Protein AF-A0A4Q4X3W5-F1 (afdb_monomer_lite)

Structure (mmCIF, N/CA/C/O backbone):
data_AF-A0A4Q4X3W5-F1
#
_entry.id   AF-A0A4Q4X3W5-F1
#
loop_
_atom_site.group_PDB
_atom_site.id
_atom_site.type_symbol
_atom_site.label_atom_id
_atom_site.label_alt_id
_atom_site.label_comp_id
_atom_site.label_asym_id
_atom_site.label_entity_id
_atom_site.label_seq_id
_atom_site.pdbx_PDB_ins_code
_atom_site.Cartn_x
_atom_site.Cartn_y
_atom_site.Cartn_z
_atom_site.occupancy
_atom_site.B_iso_or_equiv
_atom_site.auth_seq_id
_atom_site.auth_comp_id
_atom_site.auth_asym_id
_atom_site.auth_atom_id
_atom_site.pdbx_PDB_model_num
ATOM 1 N N . MET A 1 1 ? 18.468 -17.642 5.114 1.00 35.50 1 MET A N 1
ATOM 2 C CA . MET A 1 1 ? 18.342 -17.890 3.664 1.00 35.50 1 MET A CA 1
ATOM 3 C C . MET A 1 1 ? 18.436 -16.558 2.945 1.00 35.50 1 MET A C 1
ATOM 5 O O . MET A 1 1 ? 17.574 -15.714 3.135 1.00 35.50 1 MET A O 1
ATOM 9 N N . THR A 1 2 ? 19.513 -16.326 2.203 1.00 35.31 2 THR A N 1
ATOM 10 C CA . THR A 1 2 ? 19.637 -15.195 1.279 1.00 35.31 2 THR A CA 1
ATOM 11 C C . THR A 1 2 ? 18.749 -15.486 0.073 1.00 35.31 2 THR A C 1
ATOM 13 O O . THR A 1 2 ? 19.018 -16.434 -0.660 1.00 35.31 2 THR A O 1
ATOM 16 N N . SER A 1 3 ? 17.663 -14.730 -0.117 1.00 45.69 3 SER A N 1
ATOM 17 C CA . SER A 1 3 ? 16.855 -14.873 -1.332 1.00 45.69 3 SER A CA 1
ATOM 18 C C . SER A 1 3 ? 17.748 -14.592 -2.545 1.00 45.69 3 SER A C 1
ATOM 20 O O . SER A 1 3 ? 18.503 -13.613 -2.550 1.00 45.69 3 SER A O 1
ATOM 22 N N . GLY A 1 4 ? 17.689 -15.458 -3.559 1.00 53.28 4 GLY A N 1
ATOM 23 C CA . GLY A 1 4 ? 18.377 -15.231 -4.829 1.00 53.28 4 GLY A CA 1
ATOM 24 C C . GLY A 1 4 ? 17.949 -13.903 -5.463 1.00 53.28 4 GLY A C 1
ATOM 25 O O . GLY A 1 4 ? 16.929 -13.329 -5.079 1.00 53.28 4 GLY A O 1
ATOM 26 N N . TYR A 1 5 ? 18.706 -13.435 -6.457 1.00 51.66 5 TYR A N 1
ATOM 27 C CA . TYR A 1 5 ? 18.509 -12.172 -7.196 1.00 51.66 5 TYR A CA 1
ATOM 28 C C . TYR A 1 5 ? 17.117 -11.993 -7.859 1.00 51.66 5 TYR A C 1
ATOM 30 O O . TYR A 1 5 ? 16.863 -10.969 -8.476 1.00 51.66 5 TYR A O 1
ATOM 38 N N . GLN A 1 6 ? 16.201 -12.957 -7.713 1.00 57.38 6 GLN A N 1
ATOM 39 C CA . GLN A 1 6 ? 14.818 -12.916 -8.201 1.00 57.38 6 GLN A CA 1
ATOM 40 C C . GLN A 1 6 ? 13.761 -13.084 -7.095 1.00 57.38 6 GLN A C 1
ATOM 42 O O . GLN A 1 6 ? 12.585 -12.842 -7.340 1.00 57.38 6 GLN A O 1
ATOM 47 N N . GLY A 1 7 ? 14.149 -13.454 -5.871 1.00 69.06 7 GLY A N 1
ATOM 48 C CA . GLY A 1 7 ? 13.203 -13.737 -4.784 1.00 69.06 7 GLY A CA 1
ATOM 49 C C . GLY A 1 7 ? 12.817 -12.527 -3.932 1.00 69.06 7 GLY A C 1
ATOM 50 O O . GLY A 1 7 ? 12.035 -12.684 -3.005 1.00 69.06 7 GLY A O 1
ATOM 51 N N . ARG A 1 8 ? 13.395 -11.345 -4.189 1.00 87.88 8 ARG A N 1
ATOM 52 C CA . ARG A 1 8 ? 13.055 -10.124 -3.443 1.00 87.88 8 ARG A CA 1
ATOM 53 C C . ARG A 1 8 ? 11.855 -9.432 -4.063 1.00 87.88 8 ARG A C 1
ATOM 55 O O . ARG A 1 8 ? 11.809 -9.298 -5.291 1.00 87.88 8 ARG A O 1
ATOM 62 N N . SER A 1 9 ? 10.956 -8.947 -3.216 1.00 93.50 9 SER A N 1
ATOM 63 C CA . SER A 1 9 ? 9.866 -8.089 -3.658 1.00 93.50 9 SER A CA 1
ATOM 64 C C . SER A 1 9 ? 10.319 -6.648 -3.900 1.00 93.50 9 SER A C 1
ATOM 66 O O . SER A 1 9 ? 11.347 -6.201 -3.376 1.00 93.50 9 SER A O 1
ATOM 68 N N . ALA A 1 10 ? 9.538 -5.898 -4.672 1.00 95.88 10 ALA A N 1
ATOM 69 C CA . ALA A 1 10 ? 9.755 -4.486 -4.935 1.00 95.88 10 ALA A CA 1
ATOM 70 C C . ALA A 1 10 ? 9.770 -3.675 -3.644 1.00 95.88 10 ALA A C 1
ATOM 72 O O . ALA A 1 10 ? 10.731 -2.942 -3.410 1.00 95.88 10 ALA A O 1
ATOM 73 N N . LEU A 1 11 ? 8.804 -3.897 -2.747 1.00 96.56 11 LEU A N 1
ATOM 74 C CA . LEU A 1 11 ? 8.784 -3.213 -1.454 1.00 96.56 11 LEU A CA 1
ATOM 75 C C . LEU A 1 11 ? 10.025 -3.537 -0.608 1.00 96.56 11 LEU A C 1
ATOM 77 O O . LEU A 1 11 ? 10.609 -2.635 -0.016 1.00 96.56 11 LEU A O 1
ATOM 81 N N . GLN A 1 12 ? 10.489 -4.793 -0.586 1.00 95.12 12 GLN A N 1
ATOM 82 C CA . GLN A 1 12 ? 11.723 -5.153 0.126 1.00 95.12 12 GLN A CA 1
ATOM 83 C C . GLN A 1 12 ? 12.940 -4.411 -0.423 1.00 95.12 12 GLN A C 1
ATOM 85 O O . GLN A 1 12 ? 13.806 -3.972 0.337 1.00 95.12 12 GLN A O 1
ATOM 90 N N . VAL A 1 13 ? 13.046 -4.306 -1.746 1.00 94.44 13 VAL A N 1
ATOM 91 C CA . VAL A 1 13 ? 14.155 -3.609 -2.397 1.00 94.44 13 VAL A CA 1
ATOM 92 C C . VAL A 1 13 ? 14.082 -2.109 -2.123 1.00 94.44 13 VAL A C 1
ATOM 94 O O . VAL A 1 13 ? 15.085 -1.544 -1.689 1.00 94.44 13 VAL A O 1
ATOM 97 N N . MET A 1 14 ? 12.905 -1.497 -2.256 1.00 95.44 14 MET A N 1
ATOM 98 C CA . MET A 1 14 ? 12.668 -0.084 -1.942 1.00 95.44 14 MET A CA 1
ATOM 99 C C . MET A 1 14 ? 13.012 0.235 -0.480 1.00 95.44 14 MET A C 1
ATOM 101 O O . MET A 1 14 ? 13.825 1.121 -0.222 1.00 95.44 14 MET A O 1
ATOM 105 N N . SER A 1 15 ? 12.506 -0.543 0.484 1.00 93.19 15 SER A N 1
ATOM 106 C CA . SER A 1 15 ? 12.800 -0.356 1.915 1.00 93.19 15 SER A CA 1
ATOM 107 C C . SER A 1 15 ? 14.285 -0.485 2.255 1.00 93.19 15 SER A C 1
ATOM 109 O O . SER A 1 15 ? 14.781 0.229 3.123 1.00 93.19 15 SER A O 1
ATOM 111 N N . ASN A 1 16 ? 15.027 -1.353 1.561 1.00 90.88 16 ASN A N 1
ATOM 112 C CA . ASN A 1 16 ? 16.473 -1.500 1.764 1.00 90.88 16 ASN A CA 1
ATOM 113 C C . ASN A 1 16 ? 17.309 -0.391 1.106 1.00 90.88 16 ASN A C 1
ATOM 115 O O . ASN A 1 16 ? 18.478 -0.205 1.467 1.00 90.88 16 ASN A O 1
ATOM 119 N N . MET A 1 17 ? 16.748 0.296 0.112 1.00 89.94 17 MET A N 1
ATOM 120 C CA . MET A 1 17 ? 17.422 1.351 -0.642 1.00 89.94 17 MET A CA 1
ATOM 121 C C . MET A 1 17 ? 17.111 2.751 -0.111 1.00 89.94 17 MET A C 1
ATOM 123 O O . MET A 1 17 ? 17.944 3.635 -0.287 1.00 89.94 17 MET A O 1
ATOM 127 N N . ASP A 1 18 ? 15.990 2.938 0.592 1.00 86.31 18 ASP A N 1
ATOM 128 C CA . ASP A 1 18 ? 15.511 4.232 1.109 1.00 86.31 18 ASP A CA 1
ATOM 129 C C . ASP A 1 18 ? 16.572 5.022 1.896 1.00 86.31 18 ASP A C 1
ATOM 131 O O . ASP A 1 18 ? 16.724 6.229 1.730 1.00 86.31 18 ASP A O 1
ATOM 135 N N . ARG A 1 19 ? 17.380 4.332 2.710 1.00 79.31 19 ARG A N 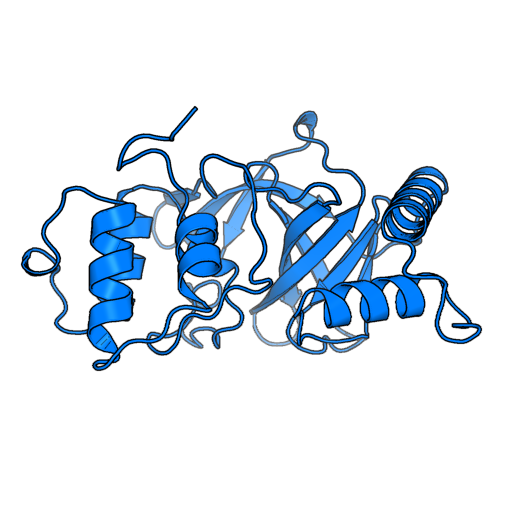1
ATOM 136 C CA . ARG A 1 19 ? 18.404 4.967 3.561 1.00 79.31 19 ARG A CA 1
ATOM 137 C C . ARG A 1 19 ? 19.799 5.021 2.937 1.00 79.31 19 ARG A C 1
ATOM 139 O O . ARG A 1 19 ? 20.754 5.402 3.617 1.00 79.31 19 ARG A O 1
ATOM 146 N N . ARG A 1 20 ? 19.969 4.593 1.683 1.00 83.56 20 ARG A N 1
ATOM 147 C CA . ARG A 1 20 ? 21.287 4.579 1.035 1.00 83.56 20 ARG A CA 1
ATOM 148 C C . ARG A 1 20 ? 21.607 5.931 0.415 1.00 83.56 20 ARG A C 1
ATOM 150 O O . ARG A 1 20 ? 20.777 6.552 -0.236 1.00 83.56 20 ARG A O 1
ATOM 157 N N . ILE A 1 21 ? 22.855 6.356 0.586 1.00 78.94 21 ILE A N 1
ATOM 158 C CA . ILE A 1 21 ? 23.378 7.579 -0.023 1.00 78.94 21 ILE A CA 1
ATOM 159 C C . ILE A 1 21 ? 23.935 7.234 -1.403 1.00 78.94 21 ILE A C 1
ATOM 161 O O . ILE A 1 21 ? 24.711 6.290 -1.551 1.00 78.94 21 ILE A O 1
ATOM 165 N N . GLN A 1 22 ? 23.567 8.030 -2.400 1.00 81.00 22 GLN A N 1
ATOM 166 C CA . GLN A 1 22 ? 23.971 7.871 -3.795 1.00 81.00 22 GLN A CA 1
ATOM 167 C C . GLN A 1 22 ? 24.369 9.219 -4.391 1.00 81.00 22 GLN A C 1
ATOM 169 O O . GLN A 1 22 ? 23.854 10.260 -3.981 1.00 81.00 22 GLN A O 1
ATOM 174 N N . ARG A 1 23 ? 25.325 9.203 -5.328 1.00 78.75 23 ARG A N 1
ATOM 175 C CA . ARG A 1 23 ? 25.826 10.423 -5.984 1.00 78.75 23 ARG A CA 1
ATOM 176 C C . ARG A 1 23 ? 24.882 10.901 -7.080 1.00 78.75 23 ARG A C 1
ATOM 178 O O . ARG A 1 23 ? 24.632 12.098 -7.174 1.00 78.75 23 ARG A O 1
ATOM 185 N N . HIS A 1 24 ? 24.356 9.964 -7.863 1.00 82.31 24 HIS A N 1
ATOM 186 C CA . HIS A 1 24 ? 23.386 10.214 -8.919 1.00 82.31 24 HIS A CA 1
ATOM 187 C C . HIS A 1 24 ? 22.042 9.593 -8.534 1.00 82.31 24 HIS A C 1
ATOM 189 O O . HIS A 1 24 ? 22.000 8.535 -7.904 1.00 82.31 24 HIS A O 1
ATOM 195 N N . ARG A 1 25 ? 20.932 10.263 -8.857 1.00 79.56 25 ARG A N 1
ATOM 196 C CA . ARG A 1 25 ? 19.590 9.807 -8.451 1.00 79.56 25 ARG A CA 1
ATOM 197 C C . ARG A 1 25 ? 19.179 8.546 -9.207 1.00 79.56 25 ARG A C 1
ATOM 199 O O . ARG A 1 25 ? 18.529 7.675 -8.646 1.00 79.56 25 ARG A O 1
ATOM 206 N N . GLU A 1 26 ? 19.603 8.429 -10.454 1.00 84.25 26 GLU A N 1
ATOM 207 C CA . GLU A 1 26 ? 19.357 7.299 -11.344 1.00 84.25 26 GLU A CA 1
ATOM 208 C C . GLU A 1 26 ? 20.016 5.994 -10.866 1.00 84.25 26 GLU A C 1
ATOM 210 O O . GLU A 1 26 ? 19.428 4.922 -11.027 1.00 84.25 26 GLU A O 1
ATOM 215 N N . ASP A 1 27 ? 21.171 6.078 -10.191 1.00 86.25 27 ASP A N 1
ATOM 216 C CA . ASP A 1 27 ? 21.871 4.914 -9.623 1.00 86.25 27 ASP A CA 1
ATOM 217 C C . ASP A 1 27 ? 20.984 4.147 -8.634 1.00 86.25 27 ASP A C 1
ATOM 219 O O . ASP A 1 27 ? 21.101 2.925 -8.506 1.00 86.25 27 ASP A O 1
ATOM 223 N N . HIS A 1 28 ? 20.059 4.857 -7.979 1.00 88.81 28 HIS A N 1
ATOM 224 C CA . HIS A 1 28 ? 19.046 4.282 -7.103 1.00 88.81 28 HIS A CA 1
ATOM 225 C C . HIS A 1 28 ? 18.251 3.192 -7.809 1.00 88.81 28 HIS A C 1
ATOM 227 O O . HIS A 1 28 ? 18.210 2.040 -7.378 1.00 88.81 28 HIS A O 1
ATOM 233 N N . PHE A 1 29 ? 17.638 3.566 -8.929 1.00 91.56 29 PHE A N 1
ATOM 234 C CA . PHE A 1 29 ? 16.720 2.723 -9.670 1.00 91.56 29 PHE A CA 1
ATOM 235 C C . PHE A 1 29 ? 17.470 1.631 -10.418 1.00 91.56 29 PHE A C 1
ATOM 237 O O . PHE A 1 29 ? 17.005 0.496 -10.445 1.00 91.56 29 PHE A O 1
ATOM 244 N N . TYR A 1 30 ? 18.672 1.907 -10.932 1.00 89.75 30 TYR A N 1
ATOM 245 C CA . TYR A 1 30 ? 19.504 0.865 -11.537 1.00 89.75 30 TYR A CA 1
ATOM 246 C C . TYR A 1 30 ? 19.920 -0.208 -10.529 1.00 89.75 30 TYR A C 1
ATOM 248 O O . TYR A 1 30 ? 19.861 -1.401 -10.843 1.00 89.75 30 TYR A O 1
ATOM 256 N N . ALA A 1 31 ? 20.268 0.185 -9.300 1.00 89.69 31 ALA A N 1
ATOM 257 C CA . ALA A 1 31 ? 20.535 -0.763 -8.226 1.00 89.69 31 ALA A CA 1
ATOM 258 C C . ALA A 1 31 ? 19.279 -1.566 -7.849 1.00 89.69 31 ALA A C 1
ATOM 260 O O . ALA A 1 31 ? 19.372 -2.778 -7.641 1.00 89.69 31 ALA A O 1
ATOM 261 N N . MET A 1 32 ? 18.106 -0.923 -7.802 1.00 92.19 32 MET A N 1
ATOM 262 C CA . MET A 1 32 ? 16.839 -1.609 -7.531 1.00 92.19 32 MET A CA 1
ATOM 263 C C . MET A 1 32 ? 16.462 -2.607 -8.635 1.00 92.19 32 MET A C 1
ATOM 265 O O . MET A 1 32 ? 16.131 -3.751 -8.328 1.00 92.19 32 MET A O 1
ATOM 269 N N . ILE A 1 33 ? 16.586 -2.227 -9.911 1.00 91.38 33 ILE A N 1
ATOM 270 C CA . ILE A 1 33 ? 16.339 -3.108 -11.065 1.00 91.38 33 ILE A CA 1
ATOM 271 C C . ILE A 1 33 ? 17.236 -4.345 -10.986 1.00 91.38 33 ILE A C 1
ATOM 273 O O . ILE A 1 33 ? 16.733 -5.466 -11.050 1.00 91.38 33 ILE A O 1
ATOM 277 N N . GLY A 1 34 ? 18.542 -4.158 -10.762 1.00 89.12 34 GLY A N 1
ATOM 278 C CA . GLY A 1 34 ? 19.495 -5.266 -10.636 1.00 89.12 34 GLY A CA 1
ATOM 279 C C . GLY A 1 34 ? 19.276 -6.156 -9.405 1.00 89.12 34 GLY A C 1
ATOM 280 O O . GLY A 1 34 ? 19.778 -7.278 -9.361 1.00 89.12 34 GLY A O 1
ATOM 281 N N . ALA A 1 35 ? 18.533 -5.685 -8.398 1.00 89.44 35 ALA A N 1
ATOM 282 C CA . ALA A 1 35 ? 18.180 -6.466 -7.214 1.00 89.44 35 ALA A CA 1
ATOM 283 C C . ALA A 1 35 ? 16.904 -7.310 -7.387 1.00 89.44 35 ALA A C 1
ATOM 285 O O . ALA A 1 35 ? 16.717 -8.258 -6.620 1.00 89.44 35 ALA A O 1
ATOM 286 N N . ILE A 1 36 ? 16.039 -6.957 -8.346 1.00 87.81 36 ILE A N 1
ATOM 287 C CA . ILE A 1 36 ? 14.750 -7.623 -8.616 1.00 87.81 36 ILE A CA 1
ATOM 288 C C . ILE A 1 36 ? 14.809 -8.508 -9.860 1.00 87.81 36 ILE A C 1
ATOM 290 O O . ILE A 1 36 ? 14.075 -9.498 -9.938 1.00 87.81 36 ILE A O 1
ATOM 294 N N . SER A 1 37 ? 15.642 -8.139 -10.833 1.00 83.81 37 SER A N 1
ATOM 295 C CA . SER A 1 37 ? 15.684 -8.751 -12.152 1.00 83.81 37 SER A CA 1
ATOM 296 C C . SER A 1 37 ? 17.110 -8.885 -12.676 1.00 83.81 37 SER A C 1
ATOM 298 O O . SER A 1 37 ? 17.998 -8.089 -12.382 1.00 83.81 37 SER A O 1
ATOM 300 N N . THR A 1 38 ? 17.310 -9.897 -13.516 1.00 79.62 38 THR A N 1
ATOM 301 C CA . THR A 1 38 ? 18.526 -10.074 -14.319 1.00 79.62 38 THR A CA 1
ATOM 302 C C . THR A 1 38 ? 18.465 -9.305 -15.642 1.00 79.62 38 THR A C 1
ATOM 304 O O . THR A 1 38 ? 19.443 -9.298 -16.390 1.00 79.62 38 THR A O 1
ATOM 307 N N . ALA A 1 39 ? 17.323 -8.685 -15.964 1.00 71.56 39 ALA A N 1
ATOM 308 C CA . ALA A 1 39 ? 17.181 -7.836 -17.139 1.00 71.56 39 ALA A CA 1
ATOM 309 C C . ALA A 1 39 ? 18.080 -6.599 -17.012 1.00 71.56 39 ALA A C 1
ATOM 311 O O . ALA A 1 39 ? 18.193 -5.991 -15.947 1.00 71.56 39 ALA A O 1
ATOM 312 N N . ARG A 1 40 ? 18.724 -6.212 -18.115 1.00 69.38 40 ARG A N 1
ATOM 313 C CA . ARG A 1 40 ? 19.529 -4.988 -18.141 1.00 69.38 40 ARG A CA 1
ATOM 314 C C . ARG A 1 40 ? 18.590 -3.787 -18.116 1.00 69.38 40 ARG A C 1
ATOM 316 O O . ARG A 1 40 ? 17.638 -3.755 -18.881 1.00 69.38 40 ARG A O 1
ATOM 323 N N . ALA A 1 41 ? 18.889 -2.764 -17.317 1.00 66.94 41 ALA A N 1
ATOM 324 C CA . ALA A 1 41 ? 18.099 -1.528 -17.331 1.00 66.94 41 ALA A CA 1
ATOM 325 C C . ALA A 1 41 ? 18.000 -0.920 -18.747 1.00 66.94 41 ALA A C 1
ATOM 327 O O . ALA A 1 41 ? 16.946 -0.432 -19.137 1.00 66.94 41 ALA A O 1
ATOM 328 N N . SER A 1 42 ? 19.054 -1.068 -19.560 1.00 69.88 42 SER A N 1
ATOM 329 C CA . SER A 1 42 ? 19.092 -0.632 -20.961 1.00 69.88 42 SER A CA 1
ATOM 330 C C . SER A 1 42 ? 18.159 -1.394 -21.911 1.00 69.88 42 SER A C 1
ATOM 332 O O . SER A 1 42 ? 18.064 -1.015 -23.072 1.00 69.88 42 SER A O 1
ATOM 334 N N . SER A 1 43 ? 17.514 -2.481 -21.472 1.00 71.88 43 SER A N 1
ATOM 335 C CA . SER A 1 43 ? 16.484 -3.168 -22.260 1.00 71.88 43 SER A CA 1
ATOM 336 C C . SER A 1 43 ? 15.074 -2.638 -21.993 1.00 71.88 43 SER A C 1
ATOM 338 O O . SER A 1 43 ? 14.120 -3.193 -22.528 1.00 71.88 43 SER A O 1
ATOM 340 N N . CYS A 1 44 ? 14.914 -1.635 -21.125 1.00 73.50 44 CYS A N 1
ATOM 341 C CA . CYS A 1 44 ? 13.623 -0.993 -20.903 1.00 73.50 44 CYS A CA 1
ATOM 342 C C . CYS A 1 44 ? 13.331 0.024 -22.012 1.00 73.50 44 CYS A C 1
ATOM 344 O O . CYS A 1 44 ? 14.224 0.717 -22.486 1.00 73.50 44 CYS A O 1
ATOM 346 N N . GLU A 1 45 ? 12.060 0.130 -22.392 1.00 80.00 45 GLU A N 1
ATOM 347 C CA . GLU A 1 45 ? 11.573 1.010 -23.468 1.00 80.00 45 GLU A CA 1
ATOM 348 C C . GLU A 1 45 ? 11.556 2.499 -23.081 1.00 80.00 45 GLU A C 1
ATOM 350 O O . GLU A 1 45 ? 11.194 3.356 -23.883 1.00 80.00 45 GLU A O 1
ATOM 355 N N . THR A 1 46 ? 11.953 2.817 -21.850 1.00 85.38 46 THR A N 1
ATOM 356 C CA . THR A 1 46 ? 11.952 4.163 -21.283 1.00 85.38 46 THR A CA 1
ATOM 357 C C . THR A 1 46 ? 13.349 4.550 -20.815 1.00 85.38 46 THR A C 1
ATOM 359 O O . THR A 1 46 ? 14.090 3.730 -20.269 1.00 85.38 46 THR A O 1
ATOM 362 N N . SER A 1 47 ? 13.700 5.822 -21.009 1.00 86.50 47 SER A N 1
ATOM 363 C CA . SER A 1 47 ? 14.906 6.426 -20.440 1.00 86.50 47 SER A CA 1
ATOM 364 C C . SER A 1 47 ? 14.713 6.898 -18.997 1.00 86.50 47 SER A C 1
ATOM 366 O O . SER A 1 47 ? 15.684 7.312 -18.372 1.00 86.50 47 SER A O 1
ATOM 368 N N . ASP A 1 48 ? 13.480 6.883 -18.481 1.00 92.31 48 ASP A N 1
ATOM 369 C CA . ASP A 1 48 ? 13.176 7.227 -17.093 1.00 92.31 48 ASP A CA 1
ATOM 370 C C . ASP A 1 48 ? 13.470 6.022 -16.175 1.00 92.31 48 ASP A C 1
ATOM 372 O O . ASP A 1 48 ? 12.800 4.990 -16.289 1.00 92.31 48 ASP A O 1
ATOM 376 N N . PRO A 1 49 ? 14.450 6.118 -15.255 1.00 92.12 49 PRO A N 1
ATOM 377 C CA . PRO A 1 49 ? 14.836 4.998 -14.402 1.00 92.12 49 PRO A CA 1
ATOM 378 C C . PRO A 1 49 ? 13.729 4.512 -13.455 1.00 92.12 49 PRO A C 1
ATOM 380 O O . PRO A 1 49 ? 13.666 3.314 -13.169 1.00 92.12 49 PRO A O 1
ATOM 383 N N . CYS A 1 50 ? 12.858 5.402 -12.967 1.00 94.25 50 CYS A N 1
ATOM 384 C CA . CYS A 1 50 ? 11.769 5.025 -12.063 1.00 94.25 50 CYS A CA 1
ATOM 385 C C . CYS A 1 50 ? 10.672 4.279 -12.824 1.00 94.25 50 CYS A C 1
ATOM 387 O O . CYS A 1 50 ? 10.258 3.192 -12.417 1.00 94.25 50 CYS A O 1
ATOM 389 N N . GLU A 1 51 ? 10.295 4.785 -13.997 1.00 95.19 51 GLU A N 1
ATOM 390 C CA . GLU A 1 51 ? 9.383 4.084 -14.901 1.00 95.19 51 GLU A CA 1
ATOM 391 C C . GLU A 1 51 ? 9.953 2.723 -15.331 1.00 95.19 51 GLU A C 1
ATOM 393 O O . GLU A 1 51 ? 9.246 1.717 -15.305 1.00 95.19 51 GLU A O 1
ATOM 398 N N . ALA A 1 52 ? 11.254 2.646 -15.641 1.00 93.88 52 ALA A N 1
ATOM 399 C CA . ALA A 1 52 ? 11.921 1.386 -15.963 1.00 93.88 52 ALA A CA 1
ATOM 400 C C . ALA A 1 52 ? 11.824 0.374 -14.809 1.00 93.88 52 ALA A C 1
ATOM 402 O O . ALA A 1 52 ? 11.561 -0.807 -15.044 1.00 93.88 52 ALA A O 1
ATOM 403 N N . PHE A 1 53 ? 12.004 0.827 -13.564 1.00 94.31 53 PHE A N 1
ATOM 404 C CA . PHE A 1 53 ? 11.846 -0.009 -12.376 1.00 94.31 53 PHE A CA 1
ATOM 405 C C . PHE A 1 53 ? 10.411 -0.527 -12.222 1.00 94.31 53 PHE A C 1
ATOM 407 O O . PHE A 1 53 ? 10.227 -1.735 -12.054 1.00 94.31 53 PHE A O 1
ATOM 414 N N . MET A 1 54 ? 9.405 0.344 -12.337 1.00 95.38 54 MET A N 1
ATOM 415 C CA . MET A 1 54 ? 7.995 -0.054 -12.241 1.00 95.38 54 MET A CA 1
ATOM 416 C C . MET A 1 54 ? 7.618 -1.064 -13.334 1.00 95.38 54 MET A C 1
ATOM 418 O O . MET A 1 54 ? 7.063 -2.112 -13.021 1.00 95.38 54 MET A O 1
ATOM 422 N N . LEU A 1 55 ? 8.032 -0.841 -14.587 1.00 93.75 55 LEU A N 1
ATOM 423 C CA . LEU A 1 55 ? 7.798 -1.781 -15.693 1.00 93.75 55 LEU A CA 1
ATOM 424 C C . LEU A 1 55 ? 8.482 -3.143 -15.477 1.00 93.75 55 LEU A C 1
ATOM 426 O O . LEU A 1 55 ? 7.957 -4.182 -15.878 1.00 93.75 55 LEU A O 1
ATOM 430 N N . VAL A 1 56 ? 9.671 -3.174 -14.863 1.00 93.38 56 VAL A N 1
ATOM 431 C CA . VAL A 1 56 ? 10.336 -4.436 -14.486 1.00 93.38 56 VAL A CA 1
ATOM 432 C C . VAL A 1 56 ? 9.527 -5.181 -13.423 1.00 93.38 56 VAL A C 1
ATOM 434 O O . VAL A 1 56 ? 9.397 -6.402 -13.520 1.00 93.38 56 VAL A O 1
ATOM 437 N N . CYS A 1 57 ? 8.984 -4.466 -12.438 1.00 94.50 57 CYS A N 1
ATOM 438 C CA . CYS A 1 57 ? 8.144 -5.034 -11.384 1.00 94.50 57 CYS A CA 1
ATOM 439 C C . CYS A 1 57 ? 6.826 -5.589 -11.951 1.00 94.50 57 CYS A C 1
ATOM 441 O O . CYS A 1 57 ? 6.481 -6.741 -11.689 1.00 94.50 57 CYS A O 1
ATOM 443 N N . GLU A 1 58 ? 6.160 -4.829 -12.821 1.00 93.94 58 GLU A N 1
ATOM 444 C CA . GLU A 1 58 ? 4.938 -5.240 -13.524 1.00 93.94 58 GLU A CA 1
ATOM 445 C C . GLU A 1 58 ? 5.171 -6.495 -14.378 1.00 93.94 58 GLU A C 1
ATOM 447 O O . GLU A 1 58 ? 4.435 -7.468 -14.254 1.00 93.94 58 GLU A O 1
ATOM 452 N N . ARG A 1 59 ? 6.252 -6.548 -15.173 1.00 91.50 59 ARG A N 1
ATOM 453 C CA . ARG A 1 59 ? 6.600 -7.753 -15.958 1.00 91.50 59 ARG A CA 1
ATOM 454 C C . ARG A 1 59 ? 6.926 -8.969 -15.095 1.00 91.50 59 ARG A C 1
ATOM 456 O O . ARG A 1 59 ? 6.751 -10.098 -15.543 1.00 91.50 59 ARG A O 1
ATOM 463 N N . LYS A 1 60 ? 7.449 -8.747 -13.888 1.00 91.50 60 LYS A N 1
ATOM 464 C CA . LYS A 1 60 ? 7.698 -9.805 -12.904 1.00 91.50 60 LYS A CA 1
ATOM 465 C C . LYS A 1 60 ? 6.399 -10.295 -12.244 1.00 91.50 60 LYS A C 1
ATOM 467 O O . LYS A 1 60 ? 6.407 -11.382 -11.674 1.00 91.50 60 LYS A O 1
ATOM 472 N N . GLY A 1 61 ? 5.312 -9.525 -12.324 1.00 93.56 61 GLY A N 1
ATOM 473 C CA . GLY A 1 61 ? 4.064 -9.786 -11.606 1.00 93.56 61 GLY A CA 1
ATOM 474 C C . GLY A 1 61 ? 4.121 -9.387 -10.129 1.00 93.56 61 GLY A C 1
ATOM 475 O O . GLY A 1 61 ? 3.347 -9.905 -9.332 1.00 93.56 61 GLY A O 1
ATOM 476 N N . ASP A 1 62 ? 5.047 -8.502 -9.745 1.00 95.69 62 ASP A N 1
ATOM 477 C CA . ASP A 1 62 ? 5.152 -7.982 -8.381 1.00 95.69 62 ASP A CA 1
ATOM 478 C C . ASP A 1 62 ? 4.798 -6.496 -8.343 1.00 95.69 62 ASP A C 1
ATOM 480 O O . ASP A 1 62 ? 5.607 -5.625 -8.651 1.00 95.69 62 ASP A O 1
ATOM 484 N N . TYR A 1 63 ? 3.587 -6.205 -7.896 1.00 97.38 63 TYR A N 1
ATOM 485 C CA . TYR A 1 63 ? 3.038 -4.862 -7.794 1.00 97.38 63 TYR A CA 1
ATOM 486 C C . TYR A 1 63 ? 3.357 -4.189 -6.459 1.00 97.38 63 TYR A C 1
ATOM 488 O O . TYR A 1 63 ? 2.836 -3.119 -6.183 1.00 97.38 63 TYR A O 1
ATOM 496 N N . SER A 1 64 ? 4.227 -4.745 -5.607 1.00 97.75 64 SER A N 1
ATOM 497 C CA . SER A 1 64 ? 4.431 -4.206 -4.249 1.00 97.75 64 SER A CA 1
ATOM 498 C C . SER A 1 64 ? 5.072 -2.811 -4.217 1.00 97.75 64 SER A C 1
ATOM 500 O O . SER A 1 64 ? 5.071 -2.158 -3.174 1.00 97.75 64 SER A O 1
ATOM 502 N N . PHE A 1 65 ? 5.541 -2.304 -5.363 1.00 97.31 65 PHE A N 1
ATOM 503 C CA . PHE A 1 65 ? 5.957 -0.911 -5.531 1.00 97.31 65 PHE A CA 1
ATOM 504 C C . PHE A 1 65 ? 4.810 0.094 -5.342 1.00 97.31 65 PHE A C 1
ATOM 506 O O . PHE A 1 65 ? 5.063 1.253 -5.017 1.00 97.31 65 PHE A O 1
ATOM 513 N N . ILE A 1 66 ? 3.549 -0.334 -5.485 1.00 97.75 66 ILE A N 1
ATOM 514 C CA . ILE A 1 66 ? 2.376 0.516 -5.241 1.00 97.75 66 ILE A CA 1
ATOM 515 C C . ILE A 1 66 ? 2.293 0.962 -3.781 1.00 97.75 66 ILE A C 1
ATOM 517 O O . ILE A 1 66 ? 1.704 2.002 -3.499 1.00 97.75 66 ILE A O 1
ATOM 521 N N . TYR A 1 67 ? 2.929 0.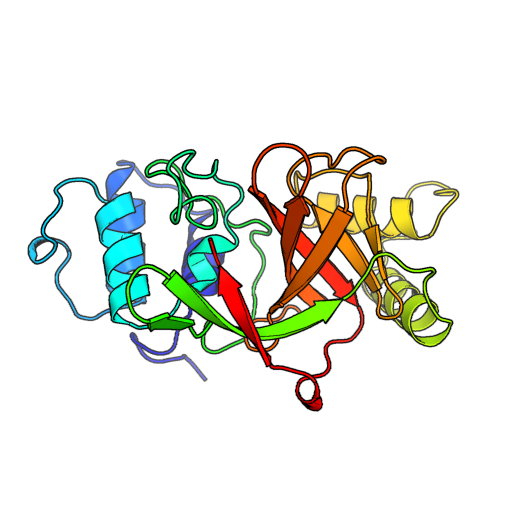248 -2.851 1.00 97.88 67 TYR A N 1
ATOM 522 C CA . TYR A 1 67 ? 3.054 0.645 -1.447 1.00 97.88 67 TYR A CA 1
ATOM 523 C C . TYR A 1 67 ? 4.187 1.666 -1.240 1.00 97.88 67 TYR A C 1
ATOM 525 O O . TYR A 1 67 ? 4.906 1.644 -0.241 1.00 97.88 67 TYR A O 1
ATOM 533 N N . SER A 1 68 ? 4.366 2.571 -2.199 1.00 97.44 68 SER A N 1
ATOM 534 C CA . SER A 1 68 ? 5.179 3.775 -2.067 1.00 97.44 68 SER A CA 1
ATOM 535 C C . SER A 1 68 ? 4.341 4.938 -1.548 1.00 97.44 68 SER A C 1
ATOM 537 O O . SER A 1 68 ? 3.203 5.078 -1.976 1.00 97.44 68 SER A O 1
ATOM 539 N N . ALA A 1 69 ? 4.924 5.859 -0.787 1.00 96.50 69 ALA A N 1
ATOM 540 C CA . ALA A 1 69 ? 4.305 7.147 -0.459 1.00 96.50 69 ALA A CA 1
ATOM 541 C C . ALA A 1 69 ? 4.387 8.182 -1.610 1.00 96.50 69 ALA A C 1
ATOM 543 O O . ALA A 1 69 ? 4.157 9.371 -1.393 1.00 96.50 69 ALA A O 1
ATOM 544 N N . ALA A 1 70 ? 4.761 7.764 -2.826 1.00 96.25 70 ALA A N 1
ATOM 545 C CA . ALA A 1 70 ? 4.751 8.624 -4.004 1.00 96.25 70 ALA A CA 1
ATOM 546 C C . ALA A 1 70 ? 3.317 8.988 -4.420 1.00 96.25 70 ALA A C 1
ATOM 548 O O . ALA A 1 70 ? 2.377 8.214 -4.223 1.00 96.25 70 ALA A O 1
ATOM 549 N N . LYS A 1 71 ? 3.165 10.157 -5.051 1.00 95.56 71 LYS A N 1
ATOM 550 C CA . LYS A 1 71 ? 1.877 10.616 -5.587 1.00 95.56 71 LYS A CA 1
ATOM 551 C C . LYS A 1 71 ? 1.320 9.622 -6.601 1.00 95.56 71 LYS A C 1
ATOM 553 O O . LYS A 1 71 ? 2.079 9.023 -7.360 1.00 95.56 71 LYS A O 1
ATOM 558 N N . ARG A 1 72 ? -0.003 9.489 -6.646 1.00 95.25 72 ARG A N 1
ATOM 559 C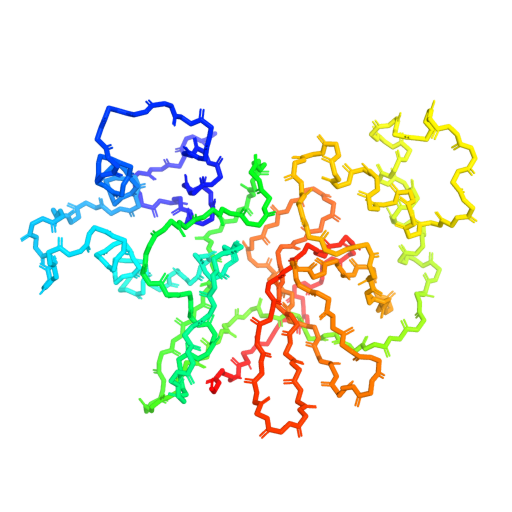 CA . ARG A 1 72 ? -0.698 8.656 -7.632 1.00 95.25 72 ARG A CA 1
ATOM 560 C C . ARG A 1 72 ? -0.860 9.347 -8.974 1.00 95.25 72 ARG A C 1
ATOM 562 O O . ARG A 1 72 ? -0.964 10.573 -9.035 1.00 95.25 72 ARG A O 1
ATOM 569 N N . ASP A 1 73 ? -0.889 8.548 -10.035 1.00 94.62 73 ASP A N 1
ATOM 570 C CA . ASP A 1 73 ? -1.310 9.003 -11.357 1.00 94.62 73 ASP A CA 1
ATOM 571 C C . ASP A 1 73 ? -2.770 9.483 -11.282 1.00 94.62 73 ASP A C 1
ATOM 573 O O . ASP A 1 73 ? -3.596 8.908 -10.577 1.00 94.62 73 ASP A O 1
ATOM 577 N N . SER A 1 74 ? -3.097 10.570 -11.975 1.00 91.69 74 SER A N 1
ATOM 578 C CA . SER A 1 74 ? -4.466 11.092 -12.043 1.00 91.69 74 SER A CA 1
ATOM 579 C C . SER A 1 74 ? -5.259 10.512 -13.220 1.00 91.69 74 SER A C 1
ATOM 581 O O . SER A 1 74 ? -6.489 10.645 -13.263 1.00 91.69 74 SER A O 1
ATOM 583 N N . THR A 1 75 ? -4.574 9.846 -14.155 1.00 90.94 75 THR A N 1
ATOM 584 C CA . THR A 1 75 ? -5.156 9.201 -15.334 1.00 90.94 75 THR A CA 1
ATOM 585 C C . THR A 1 75 ? -6.087 8.066 -14.914 1.00 90.94 75 THR A C 1
ATOM 587 O O . THR A 1 75 ? -5.750 7.253 -14.052 1.00 90.94 75 THR A O 1
ATOM 590 N N . GLN A 1 76 ? -7.269 8.004 -15.530 1.00 86.19 76 GLN A N 1
ATOM 591 C CA . GLN A 1 76 ? -8.227 6.914 -15.323 1.00 86.19 76 GLN A CA 1
ATOM 592 C C . GLN A 1 76 ? -7.558 5.547 -15.570 1.00 86.19 76 GLN A C 1
ATOM 594 O O . GLN A 1 76 ? -6.705 5.446 -16.452 1.00 86.19 76 GLN A O 1
ATOM 599 N N . PHE A 1 77 ? -7.902 4.520 -14.786 1.00 86.81 77 PHE A N 1
ATOM 600 C CA . PHE A 1 77 ? -7.322 3.166 -14.844 1.00 86.81 77 PHE A CA 1
ATOM 601 C C . PHE A 1 77 ? -5.854 3.047 -14.410 1.00 86.81 77 PHE A C 1
ATOM 603 O O . PHE A 1 77 ? -5.288 1.952 -14.396 1.00 86.81 77 PHE A O 1
ATOM 610 N N . ARG A 1 78 ? -5.223 4.156 -14.000 1.00 90.94 78 ARG A N 1
ATOM 611 C CA . ARG A 1 78 ? -3.845 4.182 -13.482 1.00 90.94 78 ARG A CA 1
ATOM 612 C C . ARG A 1 78 ? -3.732 4.774 -12.084 1.00 90.94 78 ARG A C 1
ATOM 614 O O . ARG A 1 78 ? -2.622 4.877 -11.575 1.00 90.94 78 ARG A O 1
ATOM 621 N N . ARG A 1 79 ? -4.840 5.128 -11.428 1.00 93.25 79 ARG A N 1
ATOM 622 C CA . ARG A 1 79 ? -4.808 5.853 -10.142 1.00 93.25 79 ARG A CA 1
ATOM 623 C C . ARG A 1 79 ? -4.252 5.035 -8.982 1.00 93.25 79 ARG A C 1
ATOM 625 O O . ARG A 1 79 ? -3.813 5.590 -7.981 1.00 93.25 79 ARG A O 1
ATOM 632 N N . TRP A 1 80 ? -4.214 3.716 -9.123 1.00 93.69 80 TRP A N 1
ATOM 633 C CA . TRP A 1 80 ? -3.507 2.819 -8.211 1.00 93.69 80 TRP A CA 1
ATOM 634 C C . TRP A 1 80 ? -1.977 2.966 -8.299 1.00 93.69 80 TRP A C 1
ATOM 636 O O . TRP A 1 80 ? -1.254 2.658 -7.347 1.00 93.69 80 TRP A O 1
ATOM 646 N N . ARG A 1 81 ? -1.465 3.431 -9.442 1.00 95.75 81 ARG A N 1
ATOM 647 C CA . ARG A 1 81 ? -0.043 3.462 -9.770 1.00 95.75 81 ARG A CA 1
ATOM 648 C C . ARG A 1 81 ? 0.591 4.776 -9.310 1.00 95.75 81 ARG A C 1
ATOM 650 O O . ARG A 1 81 ? 0.018 5.845 -9.527 1.00 95.75 81 ARG A O 1
ATOM 657 N N . PRO A 1 82 ? 1.776 4.744 -8.683 1.00 97.19 82 PRO A N 1
ATOM 658 C CA . PRO A 1 82 ? 2.535 5.959 -8.433 1.00 97.19 82 PRO A CA 1
ATOM 659 C C . PRO A 1 82 ? 3.019 6.606 -9.742 1.00 97.19 82 PRO A C 1
ATOM 661 O O . PRO A 1 82 ? 3.296 5.923 -10.731 1.00 97.19 82 PRO A O 1
ATOM 664 N N . VAL A 1 83 ? 3.134 7.935 -9.741 1.00 96.12 83 VAL A N 1
ATOM 665 C CA . VAL A 1 83 ? 3.793 8.679 -10.822 1.00 96.12 83 VAL A CA 1
ATOM 666 C C . VAL A 1 83 ? 5.297 8.438 -10.784 1.00 96.12 83 VAL A C 1
ATOM 668 O O . VAL A 1 83 ? 5.881 8.263 -9.713 1.00 96.12 83 VAL A O 1
ATOM 671 N N . SER A 1 84 ? 5.932 8.480 -11.954 1.00 94.12 84 SER A N 1
ATOM 672 C CA . SER A 1 84 ? 7.386 8.396 -12.029 1.00 94.12 84 SER A CA 1
ATOM 673 C C . SER A 1 84 ? 8.052 9.583 -11.318 1.00 94.12 84 SER A C 1
ATOM 675 O O . SER A 1 84 ? 7.592 10.725 -11.410 1.00 94.12 84 SER A O 1
ATOM 677 N N . GLY A 1 85 ? 9.128 9.309 -10.583 1.00 92.00 85 GLY A N 1
ATOM 678 C CA . GLY A 1 85 ? 9.806 10.264 -9.708 1.00 92.00 85 GLY A CA 1
ATOM 679 C C . GLY A 1 85 ? 10.505 9.560 -8.548 1.00 92.00 85 GLY A C 1
ATOM 680 O O . GLY A 1 85 ? 10.966 8.430 -8.694 1.00 92.00 85 GLY A O 1
ATOM 681 N N . ASP A 1 86 ? 10.570 10.213 -7.387 1.00 90.31 86 ASP A N 1
ATOM 682 C CA . ASP A 1 86 ? 11.019 9.554 -6.158 1.00 90.31 86 ASP A CA 1
ATOM 683 C C . ASP A 1 86 ? 9.973 8.516 -5.725 1.00 90.31 86 ASP A C 1
ATOM 685 O O . ASP A 1 86 ? 8.778 8.811 -5.682 1.00 90.31 86 ASP A O 1
ATOM 689 N N . LEU A 1 87 ? 10.425 7.309 -5.373 1.00 93.75 87 LEU A N 1
ATOM 690 C CA . LEU A 1 87 ? 9.551 6.189 -5.017 1.00 93.75 87 LEU A CA 1
ATOM 691 C C . LEU A 1 87 ? 9.798 5.726 -3.568 1.00 93.75 87 LEU A C 1
ATOM 693 O O . LEU A 1 87 ? 10.259 4.604 -3.349 1.00 93.75 87 LEU A O 1
ATOM 697 N N . PRO A 1 88 ? 9.548 6.583 -2.557 1.00 94.56 88 PRO A N 1
ATOM 698 C CA . PRO A 1 88 ? 9.793 6.229 -1.164 1.00 94.56 88 PRO A CA 1
ATOM 699 C C . PRO A 1 88 ? 8.828 5.117 -0.728 1.00 94.56 88 PRO A C 1
ATOM 701 O O . PRO A 1 88 ? 7.629 5.235 -0.985 1.00 94.56 88 PRO A O 1
ATOM 704 N N . PRO A 1 89 ? 9.286 4.052 -0.052 1.00 95.81 89 PRO A N 1
ATOM 705 C CA . PRO A 1 89 ? 8.389 3.056 0.534 1.00 95.81 89 PRO A CA 1
ATOM 706 C C . PRO A 1 89 ? 7.510 3.706 1.613 1.00 95.81 89 PRO A C 1
ATOM 708 O O . PRO A 1 89 ? 7.963 4.608 2.315 1.00 95.81 89 PRO A O 1
ATOM 711 N N . ILE A 1 90 ? 6.273 3.228 1.806 1.00 96.69 90 ILE A N 1
ATOM 712 C CA . ILE A 1 90 ? 5.408 3.752 2.884 1.00 96.69 90 ILE A CA 1
ATOM 713 C C . ILE A 1 90 ? 6.022 3.600 4.277 1.00 96.69 90 ILE A C 1
ATOM 715 O O . ILE A 1 90 ? 5.779 4.423 5.156 1.00 96.69 90 ILE A O 1
ATOM 719 N N . LEU A 1 91 ? 6.836 2.562 4.473 1.00 95.62 91 LEU A N 1
ATOM 720 C CA . LEU A 1 91 ? 7.591 2.345 5.694 1.00 95.62 91 LEU A CA 1
ATOM 721 C C . LEU A 1 91 ? 8.950 1.712 5.353 1.00 95.62 91 LEU A C 1
ATOM 723 O O . LEU A 1 91 ? 8.990 0.580 4.853 1.00 95.62 91 LEU A O 1
ATOM 727 N N . PRO A 1 92 ? 10.079 2.386 5.641 1.00 93.00 92 PRO A N 1
ATOM 728 C CA . PRO A 1 92 ? 11.419 1.917 5.287 1.00 93.00 92 PRO A CA 1
ATOM 729 C C . PRO A 1 92 ? 11.946 0.892 6.304 1.00 93.00 92 PRO A C 1
ATOM 731 O O . PRO A 1 92 ? 13.022 1.041 6.884 1.00 93.00 92 PRO A O 1
ATOM 734 N N . TRP A 1 93 ? 11.149 -0.144 6.563 1.00 91.88 93 TRP A N 1
ATOM 735 C CA . TRP A 1 93 ? 11.470 -1.261 7.447 1.00 91.88 93 TRP A CA 1
ATOM 736 C C . TRP A 1 93 ? 11.486 -2.582 6.690 1.00 91.88 93 TRP A C 1
ATOM 738 O O . TRP A 1 93 ? 10.831 -2.748 5.660 1.00 91.88 93 TRP A O 1
ATOM 748 N N . HIS A 1 94 ? 12.229 -3.543 7.239 1.00 90.44 94 HIS A N 1
ATOM 749 C CA . HIS A 1 94 ? 12.306 -4.888 6.691 1.00 90.44 94 HIS A CA 1
ATOM 750 C C . HIS A 1 94 ? 10.922 -5.557 6.685 1.00 90.44 94 HIS A C 1
ATOM 752 O O . HIS A 1 94 ? 10.348 -5.813 7.746 1.00 90.44 94 HIS A O 1
ATOM 758 N N . CYS A 1 95 ? 10.433 -5.907 5.497 1.00 93.06 95 CYS A N 1
ATOM 759 C CA . CYS A 1 95 ? 9.259 -6.753 5.293 1.00 93.06 95 CYS A CA 1
ATOM 760 C C . CYS A 1 95 ? 9.661 -8.144 4.777 1.00 93.06 95 CYS A C 1
ATOM 762 O O . CYS A 1 95 ? 10.732 -8.344 4.199 1.00 93.06 95 CYS A O 1
ATOM 764 N N . SER A 1 96 ? 8.793 -9.125 4.993 1.00 91.62 96 SER A N 1
ATOM 765 C CA . SER A 1 96 ? 8.892 -10.478 4.437 1.00 91.62 96 SER A CA 1
ATOM 766 C C . SER A 1 96 ? 7.772 -10.717 3.433 1.00 91.62 96 SER A C 1
ATOM 768 O O . SER A 1 96 ? 6.704 -10.126 3.567 1.00 91.62 96 SER A O 1
ATOM 770 N N . GLY A 1 97 ? 7.994 -11.599 2.463 1.00 91.81 97 GLY A N 1
ATOM 771 C CA . GLY A 1 97 ? 7.004 -11.898 1.435 1.00 91.81 97 GLY A CA 1
ATOM 772 C C . GLY A 1 97 ? 7.612 -12.032 0.050 1.00 91.81 97 GLY A C 1
ATOM 773 O O . GLY A 1 97 ? 8.751 -11.624 -0.166 1.00 91.81 97 GLY A O 1
ATOM 774 N N . GLU A 1 98 ? 6.845 -12.597 -0.876 1.00 90.94 98 GLU A N 1
ATOM 775 C CA . GLU A 1 98 ? 7.272 -12.803 -2.270 1.00 90.94 98 GLU A CA 1
ATOM 776 C C . GLU A 1 98 ? 6.982 -11.593 -3.167 1.00 90.94 98 GLU A C 1
ATOM 778 O O . GLU A 1 98 ? 7.567 -11.469 -4.239 1.00 90.94 98 GLU A O 1
ATOM 783 N N . GLY A 1 99 ? 6.114 -10.686 -2.716 1.00 94.50 99 GLY A N 1
ATOM 784 C CA . GLY A 1 99 ? 5.629 -9.551 -3.496 1.00 94.50 99 GLY A CA 1
ATOM 785 C C . GLY A 1 99 ? 4.114 -9.462 -3.468 1.00 94.50 99 GLY A C 1
ATOM 786 O O . GLY A 1 99 ? 3.453 -10.272 -2.816 1.00 94.50 99 GLY A O 1
ATOM 787 N N . GLN A 1 100 ? 3.582 -8.449 -4.142 1.00 97.25 100 GLN A N 1
ATOM 788 C CA . GLN A 1 100 ? 2.143 -8.278 -4.312 1.00 97.25 100 GLN A CA 1
ATOM 789 C C . GLN A 1 100 ? 1.760 -8.828 -5.685 1.00 97.25 100 GLN A C 1
ATOM 791 O O . GLN A 1 100 ? 2.049 -8.165 -6.682 1.00 97.25 100 GLN A O 1
ATOM 796 N N . PRO A 1 101 ? 1.161 -10.026 -5.768 1.00 97.00 101 PRO A N 1
ATOM 797 C CA . PRO A 1 101 ? 0.754 -10.569 -7.049 1.00 97.00 101 PRO A CA 1
ATOM 798 C C . PRO A 1 101 ? -0.356 -9.718 -7.666 1.00 97.00 101 PRO A C 1
ATOM 800 O O . PRO A 1 101 ? -1.174 -9.107 -6.969 1.00 97.00 101 PRO A O 1
ATOM 803 N N . GLY A 1 102 ? -0.369 -9.682 -8.987 1.00 96.19 102 GLY A N 1
ATOM 804 C CA . GLY A 1 102 ? -1.432 -9.066 -9.754 1.00 96.19 102 GLY A CA 1
ATOM 805 C C . GLY A 1 102 ? -1.347 -9.466 -11.215 1.00 96.19 102 GLY A C 1
ATOM 806 O O . GLY A 1 102 ? -0.320 -9.967 -11.683 1.00 96.19 102 GLY A O 1
ATOM 807 N N . HIS A 1 103 ? -2.435 -9.243 -11.934 1.00 94.31 103 HIS A N 1
ATOM 808 C CA . HIS A 1 103 ? -2.532 -9.553 -13.350 1.00 94.31 103 HIS A CA 1
ATOM 809 C C . HIS A 1 103 ? -3.391 -8.518 -14.075 1.00 94.31 103 HIS A C 1
ATOM 811 O O . HIS A 1 103 ? -4.316 -7.938 -13.509 1.00 94.31 103 HIS A O 1
ATOM 817 N N . GLY A 1 104 ? -3.061 -8.270 -15.340 1.00 91.38 104 GLY A N 1
ATOM 818 C CA . GLY A 1 104 ? -3.890 -7.456 -16.220 1.00 91.38 104 GLY A CA 1
ATOM 819 C C . GLY A 1 104 ? -4.977 -8.306 -16.870 1.00 91.38 104 GLY A C 1
ATOM 820 O O . GLY A 1 104 ? -4.677 -9.360 -17.431 1.00 91.38 104 GLY A O 1
ATOM 821 N N . GLU A 1 105 ? -6.217 -7.829 -16.845 1.00 90.19 105 GLU A N 1
ATOM 822 C CA . GLU A 1 105 ? -7.322 -8.388 -17.620 1.00 90.19 105 GLU A CA 1
ATOM 823 C C . GLU A 1 105 ? -8.020 -7.257 -18.388 1.00 90.19 105 GLU A C 1
ATOM 825 O O . GLU A 1 105 ? -8.607 -6.339 -17.810 1.00 90.19 105 GLU A O 1
ATOM 830 N N . SER A 1 106 ? -7.956 -7.322 -19.722 1.00 85.50 106 SER A N 1
ATOM 831 C CA . SER A 1 106 ? -8.393 -6.240 -20.616 1.00 85.50 106 SER A CA 1
ATOM 832 C C . SER A 1 106 ? -7.684 -4.909 -20.302 1.00 85.50 106 SER A C 1
ATOM 834 O O . SER A 1 106 ? -6.471 -4.823 -20.475 1.00 85.50 106 SER A O 1
ATOM 836 N N . GLU A 1 107 ? -8.411 -3.881 -19.854 1.00 83.94 107 GLU A N 1
ATOM 837 C CA . GLU A 1 107 ? -7.863 -2.562 -19.489 1.00 83.94 107 GLU A CA 1
ATOM 838 C C . GLU A 1 107 ? -7.640 -2.400 -17.975 1.00 83.94 107 GLU A C 1
ATOM 840 O O . GLU A 1 107 ? -7.200 -1.344 -17.525 1.00 83.94 107 GLU A O 1
ATOM 845 N N . PHE A 1 108 ? -7.945 -3.428 -17.178 1.00 89.00 108 PHE A N 1
ATOM 846 C CA . PHE A 1 108 ? -7.928 -3.352 -15.720 1.00 89.00 108 PHE A CA 1
ATOM 847 C C . PHE A 1 108 ? -6.765 -4.136 -15.121 1.00 89.00 108 PHE A C 1
ATOM 849 O O . PHE A 1 108 ? -6.364 -5.183 -15.633 1.00 89.00 108 PHE A O 1
ATOM 856 N N . LEU A 1 109 ? -6.259 -3.642 -13.993 1.00 94.38 109 LEU A N 1
ATOM 857 C CA . LEU A 1 109 ? -5.353 -4.391 -13.132 1.00 94.38 109 LEU A CA 1
ATOM 858 C C . LEU A 1 109 ? -6.166 -5.080 -12.039 1.00 94.38 109 LEU A C 1
ATOM 860 O O . LEU A 1 109 ? -7.029 -4.459 -11.427 1.00 94.38 109 LEU A O 1
ATOM 864 N N . TYR A 1 110 ? -5.831 -6.325 -11.735 1.00 96.75 110 TYR A N 1
ATOM 865 C CA . TYR A 1 110 ? -6.294 -7.022 -10.546 1.00 96.75 110 TYR A CA 1
ATOM 866 C C . TYR A 1 110 ? -5.116 -7.227 -9.600 1.00 96.75 110 TYR A C 1
ATOM 868 O O . TYR A 1 110 ? -4.058 -7.698 -10.016 1.00 96.75 110 TYR A O 1
ATOM 876 N N . LEU A 1 111 ? -5.287 -6.858 -8.331 1.00 97.50 111 LEU A N 1
ATOM 877 C CA . LEU A 1 111 ? -4.364 -7.224 -7.262 1.00 97.50 111 LEU A CA 1
ATOM 878 C C . LEU A 1 111 ? -4.867 -8.502 -6.605 1.00 97.50 111 LEU A C 1
ATOM 880 O O . LEU A 1 111 ? -5.972 -8.537 -6.064 1.00 97.50 111 LEU A O 1
ATOM 884 N N . ASP A 1 112 ? -4.052 -9.546 -6.650 1.00 97.62 112 ASP A N 1
ATOM 885 C CA . ASP A 1 112 ? -4.391 -10.852 -6.101 1.00 97.62 112 ASP A CA 1
ATOM 886 C C . ASP A 1 112 ? -3.992 -10.946 -4.631 1.00 97.62 112 ASP A C 1
ATOM 888 O O . ASP A 1 112 ? -3.101 -10.244 -4.162 1.00 97.62 112 ASP A O 1
ATOM 892 N N . GLN A 1 113 ? -4.588 -11.878 -3.894 1.00 97.19 113 GLN A N 1
ATOM 893 C CA . GLN A 1 113 ? -4.198 -12.138 -2.507 1.00 97.19 113 GLN A CA 1
ATOM 894 C C . GLN A 1 113 ? -4.348 -10.896 -1.600 1.00 97.19 113 GLN A C 1
ATOM 896 O O . GLN A 1 113 ? -3.493 -10.607 -0.755 1.00 97.19 113 GLN A O 1
ATOM 901 N N . MET A 1 114 ? -5.443 -10.160 -1.780 1.00 98.00 114 MET A N 1
ATOM 902 C CA . MET A 1 114 ? -5.807 -8.997 -0.975 1.00 98.00 114 MET A CA 1
ATOM 903 C C . MET A 1 114 ? -6.868 -9.382 0.054 1.00 98.00 114 MET A C 1
ATOM 905 O O . MET A 1 114 ? -7.853 -10.037 -0.280 1.00 98.00 114 MET A O 1
ATOM 909 N N . MET A 1 115 ? -6.690 -8.949 1.297 1.00 97.56 115 MET A N 1
ATOM 910 C CA . MET A 1 115 ? -7.734 -8.980 2.318 1.00 97.56 115 MET A CA 1
ATOM 911 C C . MET A 1 115 ? -8.521 -7.669 2.237 1.00 97.56 115 MET A C 1
ATOM 913 O O . MET A 1 115 ? -7.932 -6.588 2.290 1.00 97.56 115 MET A O 1
ATOM 917 N N . VAL A 1 116 ? -9.840 -7.767 2.082 1.00 97.31 116 VAL A N 1
ATOM 918 C CA . VAL A 1 116 ? -10.739 -6.614 1.94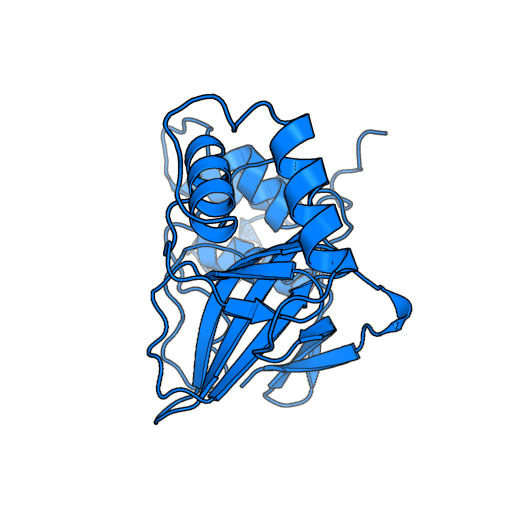6 1.00 97.31 116 VAL A CA 1
ATOM 919 C C . VAL A 1 116 ? -11.392 -6.345 3.293 1.00 97.31 116 VAL A C 1
ATOM 921 O O . VAL A 1 116 ? -12.056 -7.219 3.843 1.00 97.31 116 VAL A O 1
ATOM 924 N N . LEU A 1 117 ? -11.184 -5.146 3.825 1.00 96.31 117 LEU A N 1
ATOM 925 C CA . LEU A 1 117 ? -11.708 -4.717 5.114 1.00 96.31 117 LEU A CA 1
ATOM 926 C C . LEU A 1 117 ? -12.539 -3.445 4.955 1.00 96.31 117 LEU A C 1
ATOM 928 O O . LEU A 1 117 ? -12.225 -2.566 4.151 1.00 96.31 117 LEU A O 1
ATOM 932 N N . GLU A 1 118 ? -13.575 -3.335 5.773 1.00 94.12 118 GLU A N 1
ATOM 933 C CA . GLU A 1 118 ? -14.443 -2.164 5.844 1.00 94.12 118 GLU A CA 1
ATOM 934 C C . GLU A 1 118 ? -14.128 -1.333 7.089 1.00 94.12 118 GLU A C 1
ATOM 936 O O .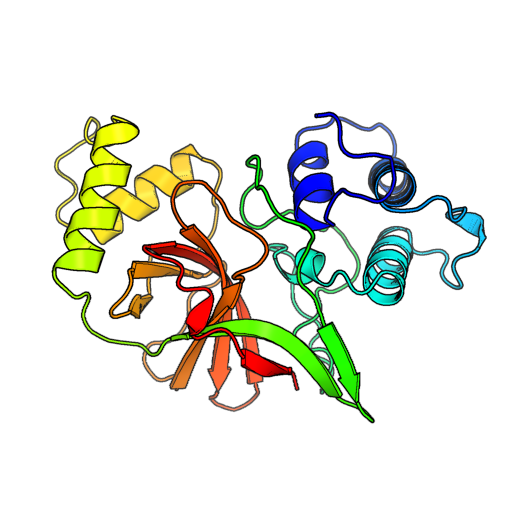 GLU A 1 118 ? -13.552 -1.830 8.065 1.00 94.12 118 GLU A O 1
ATOM 941 N N . ASN A 1 119 ? -14.525 -0.059 7.055 1.00 93.12 119 ASN A N 1
ATOM 942 C CA . ASN A 1 119 ? -14.491 0.793 8.236 1.00 93.12 119 ASN A CA 1
ATOM 943 C C . ASN A 1 119 ? -15.473 0.252 9.283 1.00 93.12 119 ASN A C 1
ATOM 945 O O . ASN A 1 119 ? -16.688 0.259 9.079 1.00 93.12 119 ASN A O 1
ATOM 949 N N . HIS A 1 120 ? -14.936 -0.223 10.399 1.00 92.81 120 HIS A N 1
ATOM 950 C CA . HIS A 1 120 ? -15.711 -0.827 11.470 1.00 92.81 120 HIS A CA 1
ATOM 951 C C . HIS A 1 120 ? -15.019 -0.599 12.815 1.00 92.81 120 HIS A C 1
ATOM 953 O O . HIS A 1 120 ? -13.809 -0.378 12.883 1.00 92.81 120 HIS A O 1
ATOM 959 N N . SER A 1 121 ? -15.769 -0.687 13.914 1.00 91.56 121 SER A N 1
ATOM 960 C CA . SER A 1 121 ? -15.158 -0.726 15.243 1.00 91.56 121 SER A CA 1
ATOM 961 C C . SER A 1 121 ? -14.216 -1.924 15.363 1.00 91.56 121 SER A C 1
ATOM 963 O O . SER A 1 121 ? -14.552 -3.023 14.903 1.00 91.56 121 SER A O 1
ATOM 965 N N . LEU A 1 122 ? -13.072 -1.694 16.007 1.00 93.62 122 LEU A N 1
ATOM 966 C CA . LEU A 1 122 ? -12.102 -2.731 16.332 1.00 93.62 122 LEU A CA 1
ATOM 967 C C . LEU A 1 122 ? -12.766 -3.791 17.218 1.00 93.62 122 LEU A C 1
ATOM 969 O O . LEU A 1 122 ? -13.545 -3.453 18.112 1.00 93.62 122 LEU A O 1
ATOM 973 N N . ASP A 1 123 ? -12.525 -5.067 16.923 1.00 93.12 123 ASP A N 1
ATOM 974 C CA . ASP A 1 123 ? -12.954 -6.137 17.817 1.00 93.12 123 ASP A CA 1
ATOM 975 C C . ASP A 1 123 ? -11.917 -6.357 18.929 1.00 93.12 123 ASP A C 1
ATOM 977 O O . ASP A 1 123 ? -10.795 -5.849 18.872 1.00 93.12 123 ASP A O 1
ATOM 981 N N . ARG A 1 124 ? -12.290 -7.130 19.954 1.00 93.50 124 ARG A N 1
ATOM 982 C CA . ARG A 1 124 ? -11.407 -7.389 21.099 1.00 93.50 124 ARG A CA 1
ATOM 983 C C . ARG A 1 124 ? -10.084 -8.042 20.684 1.00 93.50 124 ARG A C 1
ATOM 985 O O . ARG A 1 124 ? -9.050 -7.740 21.258 1.00 93.50 124 ARG A O 1
ATOM 992 N N . GLU A 1 125 ? -10.107 -8.935 19.699 1.00 93.12 125 GLU A N 1
ATOM 993 C CA . GLU A 1 125 ? -8.901 -9.640 19.252 1.00 93.12 125 GLU A CA 1
ATOM 994 C C . GLU A 1 125 ? -7.960 -8.703 18.472 1.00 93.12 125 GLU A C 1
ATOM 996 O O . GLU A 1 125 ? -6.738 -8.826 18.552 1.00 93.12 125 GLU A O 1
ATOM 1001 N N . GLY A 1 126 ? -8.515 -7.754 17.715 1.00 92.88 126 GLY A N 1
ATOM 1002 C CA . GLY A 1 126 ? -7.786 -6.676 17.060 1.00 92.88 126 GLY A CA 1
ATOM 1003 C C . GLY A 1 126 ? -7.188 -5.692 18.066 1.00 92.88 126 GLY A C 1
ATOM 1004 O O . GLY A 1 126 ? -6.028 -5.313 17.913 1.00 92.88 126 GLY A O 1
ATOM 1005 N N . GLU A 1 127 ? -7.937 -5.322 19.109 1.00 93.94 127 GLU A N 1
ATOM 1006 C CA . GLU A 1 127 ? -7.440 -4.508 20.230 1.00 93.94 127 GLU A CA 1
ATOM 1007 C C . GLU A 1 127 ? -6.253 -5.191 20.915 1.00 93.94 127 GLU A C 1
ATOM 1009 O O . GLU A 1 127 ? -5.163 -4.618 20.954 1.00 93.94 127 GLU A O 1
ATOM 1014 N N . GLU A 1 128 ? -6.433 -6.440 21.358 1.00 94.62 128 GLU A N 1
ATOM 1015 C CA . GLU A 1 128 ? -5.396 -7.247 22.016 1.00 94.62 128 GLU A CA 1
ATOM 1016 C C . GLU A 1 128 ? -4.124 -7.337 21.156 1.00 94.62 128 GLU A C 1
ATOM 1018 O O . GLU A 1 128 ? -3.019 -7.114 21.651 1.00 94.62 128 GLU A O 1
ATOM 1023 N N . PHE A 1 129 ? -4.256 -7.564 19.844 1.00 95.25 129 PHE A N 1
ATOM 1024 C CA . PHE A 1 129 ? -3.104 -7.631 18.940 1.00 95.25 129 PHE A CA 1
ATOM 1025 C C . PHE A 1 129 ? -2.313 -6.313 18.881 1.00 95.25 129 PHE A C 1
ATOM 1027 O O . PHE A 1 129 ? -1.077 -6.315 18.918 1.00 95.25 129 PHE A O 1
ATOM 1034 N N . VAL A 1 130 ? -3.005 -5.175 18.758 1.00 94.31 130 VAL A N 1
ATOM 1035 C CA . VAL A 1 130 ? -2.349 -3.859 18.685 1.00 94.31 130 VAL A CA 1
ATOM 1036 C C . VAL A 1 130 ? -1.673 -3.532 20.019 1.00 94.31 130 VAL A C 1
ATOM 1038 O O . VAL A 1 130 ? -0.550 -3.020 20.024 1.00 94.31 130 VAL A O 1
ATOM 1041 N N . GLU A 1 131 ? -2.305 -3.863 21.145 1.00 93.50 131 GLU A N 1
ATOM 1042 C CA . GLU A 1 131 ? -1.727 -3.687 22.480 1.00 93.50 131 GLU A CA 1
ATOM 1043 C C . GLU A 1 131 ? -0.463 -4.526 22.689 1.00 93.50 131 GLU A C 1
ATOM 1045 O O . GLU A 1 131 ? 0.574 -3.981 23.077 1.00 93.50 131 GLU A O 1
ATOM 1050 N N . GLU A 1 132 ? -0.503 -5.819 22.358 1.00 92.81 132 GLU A N 1
ATOM 1051 C CA . GLU A 1 132 ? 0.651 -6.719 22.467 1.00 92.81 132 GLU A CA 1
ATOM 1052 C C . GLU A 1 132 ? 1.832 -6.249 21.609 1.00 92.81 132 GLU A C 1
ATOM 1054 O O . GLU A 1 132 ? 2.998 -6.308 22.030 1.00 92.81 132 GLU A O 1
ATOM 1059 N N . TRP A 1 133 ? 1.555 -5.746 20.402 1.00 92.75 133 TRP A N 1
ATOM 1060 C CA . TRP A 1 133 ? 2.580 -5.164 19.542 1.00 92.75 133 TRP A CA 1
ATOM 1061 C C . TRP A 1 133 ? 3.206 -3.909 20.166 1.00 92.75 133 TRP A C 1
ATOM 1063 O O . TRP A 1 133 ? 4.438 -3.774 20.172 1.00 92.75 133 TRP A O 1
ATOM 1073 N N . LEU A 1 134 ? 2.390 -3.004 20.713 1.00 91.50 134 LEU A N 1
ATOM 1074 C CA . LEU A 1 134 ? 2.863 -1.784 21.375 1.00 91.50 134 LEU A CA 1
ATOM 1075 C C . LEU A 1 134 ? 3.727 -2.093 22.602 1.00 91.50 134 LEU A C 1
ATOM 1077 O O . LEU A 1 134 ? 4.799 -1.494 22.770 1.00 91.50 134 LEU A O 1
ATOM 1081 N N . ASP A 1 135 ? 3.304 -3.059 23.417 1.00 88.81 135 ASP A N 1
ATOM 1082 C CA . ASP A 1 135 ? 4.039 -3.521 24.595 1.00 88.81 135 ASP A CA 1
ATOM 1083 C C . ASP A 1 135 ? 5.384 -4.145 24.205 1.00 88.81 135 ASP A C 1
ATOM 1085 O O . ASP A 1 135 ? 6.429 -3.814 24.778 1.00 88.81 135 ASP A O 1
ATOM 1089 N N . SER A 1 136 ? 5.394 -4.970 23.155 1.00 84.75 136 SER A N 1
ATOM 1090 C CA . SER A 1 136 ? 6.603 -5.631 22.647 1.00 84.75 136 SER A CA 1
ATOM 1091 C C . SER A 1 136 ? 7.668 -4.652 22.150 1.00 84.75 136 SER A C 1
ATOM 1093 O O . SER A 1 136 ? 8.866 -4.927 22.261 1.00 84.75 136 SER A O 1
ATOM 1095 N N . ASN A 1 137 ? 7.261 -3.495 21.620 1.00 74.56 137 ASN A N 1
ATOM 1096 C CA . ASN A 1 137 ? 8.193 -2.474 21.136 1.00 74.56 137 ASN A CA 1
ATOM 1097 C C . ASN A 1 137 ? 8.615 -1.471 22.222 1.00 74.56 137 ASN A C 1
ATOM 1099 O O . ASN A 1 137 ? 9.459 -0.616 21.956 1.00 74.56 137 ASN A O 1
ATOM 1103 N N . LYS A 1 138 ? 8.086 -1.587 23.452 1.00 70.50 138 LYS A N 1
ATOM 1104 C CA . LYS A 1 138 ? 8.346 -0.669 24.580 1.00 70.50 138 LYS A CA 1
ATOM 1105 C C . LYS A 1 138 ? 8.055 0.800 24.250 1.00 70.50 138 LYS A C 1
ATOM 1107 O O . LYS A 1 138 ? 8.670 1.700 24.821 1.00 70.50 138 LYS A O 1
ATOM 1112 N N . ILE A 1 139 ? 7.124 1.053 23.330 1.00 63.19 139 ILE A N 1
ATOM 1113 C CA . ILE A 1 139 ? 6.820 2.410 22.848 1.00 63.19 139 ILE A CA 1
ATOM 1114 C C . ILE A 1 139 ? 5.875 3.155 23.808 1.00 63.19 139 ILE A C 1
ATOM 1116 O O . ILE A 1 139 ? 5.804 4.379 23.770 1.00 63.19 139 ILE A O 1
ATOM 1120 N N . ARG A 1 140 ? 5.268 2.465 24.787 1.00 55.69 140 ARG A N 1
ATOM 1121 C CA . ARG A 1 140 ? 4.432 3.063 25.853 1.00 55.69 140 ARG A CA 1
ATOM 1122 C C . ARG A 1 140 ? 5.187 3.973 26.855 1.00 55.69 140 ARG A C 1
ATOM 1124 O O . ARG A 1 140 ? 4.703 4.227 27.951 1.00 55.69 140 ARG A O 1
ATOM 1131 N N . GLY A 1 141 ? 6.381 4.464 26.513 1.00 49.78 141 GLY A N 1
ATOM 1132 C CA . GLY A 1 141 ? 7.280 5.204 27.407 1.00 49.78 141 GLY A CA 1
ATOM 1133 C C . GLY A 1 141 ? 7.275 6.734 27.299 1.00 49.78 141 GLY A C 1
ATOM 1134 O O . GLY A 1 141 ? 8.043 7.367 28.021 1.00 49.78 141 GLY A O 1
ATOM 1135 N N . VAL A 1 142 ? 6.471 7.358 26.428 1.00 42.53 142 VAL A N 1
ATOM 1136 C CA . VAL A 1 142 ? 6.477 8.826 26.253 1.00 42.53 142 VAL A CA 1
ATOM 1137 C C . VAL A 1 142 ? 5.065 9.392 26.360 1.00 42.53 142 VAL A C 1
ATOM 1139 O O . VAL A 1 142 ? 4.358 9.500 25.367 1.00 42.53 142 VAL A O 1
ATOM 1142 N N . GLY A 1 143 ? 4.689 9.797 27.575 1.00 48.38 143 GLY A N 1
ATOM 1143 C CA . GLY A 1 143 ? 3.433 10.496 27.843 1.00 48.38 143 GLY A CA 1
ATOM 1144 C C . GLY A 1 143 ? 2.209 9.583 27.781 1.00 48.38 143 GLY A C 1
ATOM 1145 O O . GLY A 1 143 ? 2.146 8.630 27.015 1.00 48.38 143 GLY A O 1
ATOM 1146 N N . SER A 1 144 ? 1.231 9.863 28.630 1.00 51.16 144 SER A N 1
ATOM 1147 C CA . SER A 1 144 ? -0.095 9.248 28.585 1.00 51.16 144 SER A CA 1
ATOM 1148 C C . SER A 1 144 ? -0.776 9.608 27.256 1.00 51.16 144 SER A C 1
ATOM 1150 O O . SER A 1 144 ? -1.498 10.600 27.197 1.00 51.16 144 SER A O 1
ATOM 1152 N N . LEU A 1 145 ? -0.512 8.865 26.180 1.00 60.25 145 LEU A N 1
ATOM 1153 C CA . LEU A 1 145 ? -1.305 8.959 24.954 1.00 60.25 145 LEU A CA 1
ATOM 1154 C C . LEU A 1 145 ? -2.713 8.457 25.285 1.00 60.25 145 LEU A C 1
ATOM 1156 O O . LEU A 1 145 ? -2.874 7.372 25.841 1.00 60.25 145 LEU A O 1
ATOM 1160 N N . GLU A 1 146 ? -3.713 9.296 25.016 1.00 71.00 146 GLU A N 1
ATOM 1161 C CA . GLU A 1 146 ? -5.087 9.108 25.497 1.00 71.00 146 GLU A CA 1
ATOM 1162 C C . GLU A 1 146 ? -5.812 7.954 24.784 1.00 71.00 146 GLU A C 1
ATOM 1164 O O . GLU A 1 146 ? -6.786 7.428 25.321 1.00 71.00 146 GLU A O 1
ATOM 1169 N N . SER A 1 147 ? -5.321 7.517 23.614 1.00 88.12 147 SER A N 1
ATOM 1170 C CA . SER A 1 147 ? -5.917 6.428 22.836 1.00 88.12 147 SER A CA 1
ATOM 1171 C C . SER A 1 147 ? -4.904 5.409 22.286 1.00 88.12 147 SER A C 1
ATOM 1173 O O . SER A 1 147 ? -3.712 5.684 22.086 1.00 88.12 147 SER A O 1
ATOM 1175 N N . LEU A 1 148 ? -5.407 4.201 21.997 1.00 90.62 148 LEU A N 1
ATOM 1176 C CA . LEU A 1 148 ? -4.669 3.125 21.323 1.00 90.62 148 LEU A CA 1
ATOM 1177 C C . LEU A 1 148 ? -4.157 3.565 19.940 1.00 90.62 148 LEU A C 1
ATOM 1179 O O . LEU A 1 148 ? -3.037 3.233 19.554 1.00 90.62 148 LEU A O 1
ATOM 1183 N N . GLN A 1 149 ? -4.964 4.350 19.223 1.00 93.75 149 GLN A N 1
ATOM 1184 C CA . GLN A 1 149 ? -4.661 4.853 17.884 1.00 93.75 149 GLN A CA 1
ATOM 1185 C C . GLN A 1 149 ? -3.481 5.830 17.909 1.00 93.75 149 GLN A C 1
ATOM 1187 O O . GLN A 1 149 ? -2.549 5.684 17.117 1.00 93.75 149 GLN A O 1
ATOM 1192 N N . ASP A 1 150 ? -3.463 6.759 18.870 1.00 92.56 150 ASP A N 1
ATOM 1193 C CA . ASP A 1 150 ? -2.364 7.720 19.021 1.00 92.56 150 ASP A CA 1
ATOM 1194 C C . ASP A 1 150 ? -1.051 7.017 19.383 1.00 92.56 150 ASP A C 1
ATOM 1196 O O . ASP A 1 150 ? 0.013 7.349 18.858 1.00 92.56 150 ASP A O 1
ATOM 1200 N N . SER A 1 151 ? -1.132 5.991 20.237 1.00 92.00 151 SER A N 1
ATOM 1201 C CA . SER A 1 151 ? 0.008 5.142 20.603 1.00 92.00 151 SER A CA 1
ATOM 1202 C C . SER A 1 151 ? 0.561 4.371 19.402 1.00 92.00 151 SER A C 1
ATOM 1204 O O . SER A 1 151 ? 1.775 4.348 19.183 1.00 92.00 151 SER A O 1
ATOM 1206 N N . ALA A 1 152 ? -0.319 3.779 18.592 1.00 94.44 152 ALA A N 1
ATOM 1207 C CA . ALA A 1 152 ? 0.047 3.084 17.361 1.00 94.44 152 ALA A CA 1
ATOM 1208 C C . ALA A 1 152 ? 0.675 4.029 16.330 1.00 94.44 152 ALA A C 1
ATOM 1210 O O . ALA A 1 152 ? 1.714 3.706 15.749 1.00 94.44 152 ALA A O 1
ATOM 1211 N N . HIS A 1 153 ? 0.119 5.226 16.152 1.00 95.38 153 HIS A N 1
ATOM 1212 C CA . HIS A 1 153 ? 0.692 6.222 15.259 1.00 95.38 153 HIS A CA 1
ATOM 1213 C C . HIS A 1 153 ? 2.071 6.700 15.730 1.00 95.38 153 HIS A C 1
ATOM 1215 O O . HIS A 1 153 ? 3.012 6.729 14.937 1.00 95.38 153 HIS A O 1
ATOM 1221 N N . ALA A 1 154 ? 2.229 7.020 17.019 1.00 92.62 154 ALA A N 1
ATOM 1222 C CA . ALA A 1 154 ? 3.515 7.424 17.588 1.00 92.62 154 ALA A CA 1
ATOM 1223 C C . ALA A 1 154 ? 4.587 6.338 17.387 1.00 92.62 154 ALA A C 1
ATOM 1225 O O . ALA A 1 154 ? 5.734 6.637 17.037 1.00 92.62 154 ALA A O 1
ATOM 1226 N N . ALA A 1 155 ? 4.200 5.066 17.525 1.00 93.25 155 ALA A N 1
ATOM 1227 C CA . ALA A 1 155 ? 5.061 3.937 17.204 1.00 93.25 155 ALA A CA 1
ATOM 1228 C C . ALA A 1 155 ? 5.469 3.907 15.728 1.00 93.25 155 ALA A C 1
ATOM 1230 O O . ALA A 1 155 ? 6.660 3.815 15.422 1.00 93.25 155 ALA A O 1
ATOM 1231 N N . LEU A 1 156 ? 4.516 4.052 14.807 1.00 95.19 156 LEU A N 1
ATOM 1232 C CA . LEU A 1 156 ? 4.808 4.114 13.375 1.00 95.19 156 LEU A CA 1
ATOM 1233 C C . LEU A 1 156 ? 5.728 5.288 13.018 1.00 95.19 156 LEU A C 1
ATOM 1235 O O . LEU A 1 156 ? 6.657 5.115 12.224 1.00 95.19 156 LEU A O 1
ATOM 1239 N N . GLN A 1 157 ? 5.535 6.459 13.626 1.00 94.44 157 GLN A N 1
ATOM 1240 C CA . GLN A 1 157 ? 6.406 7.619 13.422 1.00 94.44 157 GLN A CA 1
ATOM 1241 C C . GLN A 1 157 ? 7.845 7.337 13.857 1.00 94.44 157 GLN A C 1
ATOM 1243 O O . GLN A 1 157 ? 8.781 7.640 13.113 1.00 94.44 157 GLN A O 1
ATOM 1248 N N . PHE A 1 158 ? 8.042 6.687 15.009 1.00 91.25 158 PHE A N 1
ATOM 1249 C CA . PHE A 1 158 ? 9.369 6.247 15.453 1.00 91.25 158 PHE A CA 1
ATOM 1250 C C . PHE A 1 158 ? 10.018 5.271 14.456 1.00 91.25 158 PHE A C 1
ATOM 1252 O O . PHE A 1 158 ? 11.234 5.277 14.253 1.00 91.25 158 PHE A O 1
ATOM 1259 N N . MET A 1 159 ? 9.206 4.463 13.774 1.00 92.06 159 MET A N 1
ATOM 1260 C CA . MET A 1 159 ? 9.653 3.547 12.722 1.00 92.06 159 MET A CA 1
ATOM 1261 C C . MET A 1 159 ? 9.927 4.247 11.378 1.00 92.06 159 MET A C 1
ATOM 1263 O O . MET A 1 159 ? 10.529 3.643 10.486 1.00 92.06 159 MET A O 1
ATOM 1267 N N . GLY A 1 160 ? 9.575 5.529 11.247 1.00 93.19 160 GLY A N 1
ATOM 1268 C CA . GLY A 1 160 ? 9.816 6.359 10.066 1.00 93.19 160 GLY A CA 1
ATOM 1269 C C . GLY A 1 160 ? 8.600 6.552 9.160 1.00 93.19 160 GLY A C 1
ATOM 1270 O O . GLY A 1 160 ? 8.764 7.075 8.058 1.00 93.19 160 GLY A O 1
ATOM 1271 N N . PHE A 1 161 ? 7.404 6.147 9.594 1.00 95.88 161 PHE A N 1
ATOM 1272 C CA . PHE A 1 161 ? 6.158 6.482 8.908 1.00 95.88 161 PHE A CA 1
ATOM 1273 C C . PHE A 1 161 ? 5.916 7.995 8.950 1.00 95.88 161 PHE A C 1
ATOM 1275 O O . PHE A 1 161 ? 6.159 8.647 9.965 1.00 95.88 161 PHE A O 1
ATOM 1282 N N . LYS A 1 162 ? 5.432 8.557 7.840 1.00 95.62 162 LYS A N 1
ATOM 1283 C CA . LYS A 1 162 ? 5.160 9.999 7.691 1.00 95.62 162 LYS A CA 1
ATOM 1284 C C . LYS A 1 162 ? 3.717 10.302 7.285 1.00 95.62 162 LYS A C 1
ATOM 1286 O O . LYS A 1 162 ? 3.440 11.424 6.870 1.00 95.62 162 LYS A O 1
ATOM 1291 N N . GLY A 1 163 ? 2.847 9.294 7.312 1.00 96.19 163 GLY A N 1
ATOM 1292 C CA . GLY A 1 163 ? 1.458 9.446 6.907 1.00 96.19 163 GLY A CA 1
ATOM 1293 C C . GLY A 1 163 ? 0.588 10.107 7.970 1.00 96.19 163 GLY A C 1
ATOM 1294 O O . GLY A 1 163 ? 1.074 10.728 8.915 1.00 96.19 163 GLY A O 1
ATOM 1295 N N . SER A 1 164 ? -0.717 9.976 7.774 1.00 96.06 164 SER A N 1
ATOM 1296 C CA . SER A 1 164 ? -1.750 10.589 8.597 1.00 96.06 164 SER A CA 1
ATOM 1297 C C . SER A 1 164 ? -1.894 9.896 9.962 1.00 96.06 164 SER A C 1
ATOM 1299 O O . SER A 1 164 ? -1.863 8.662 10.011 1.00 96.06 164 SER A O 1
ATOM 1301 N N . PRO A 1 165 ? -2.135 10.655 11.053 1.00 94.88 165 PRO A N 1
ATOM 1302 C CA . PRO A 1 165 ? -2.576 10.095 12.332 1.00 94.88 165 PRO A CA 1
ATOM 1303 C C . PRO A 1 165 ? -4.030 9.610 12.293 1.00 94.88 165 PRO A C 1
ATOM 1305 O O . PRO A 1 165 ? -4.392 8.733 13.072 1.00 94.88 165 PRO A O 1
ATOM 1308 N N . ASP A 1 166 ? -4.847 10.159 11.385 1.00 94.19 166 ASP A N 1
ATOM 1309 C CA . ASP A 1 166 ? -6.261 9.809 11.234 1.00 94.19 166 ASP A CA 1
ATOM 1310 C C . ASP A 1 166 ? -6.371 8.395 10.651 1.00 94.19 166 ASP A C 1
ATOM 1312 O O . ASP A 1 166 ? -6.343 8.201 9.432 1.00 94.19 166 ASP A O 1
ATOM 1316 N N . CYS A 1 167 ? -6.422 7.407 11.540 1.00 95.19 167 CYS A N 1
ATOM 1317 C CA . CYS A 1 167 ? -6.513 6.006 11.171 1.00 95.19 167 CYS A CA 1
ATOM 1318 C C . CYS A 1 167 ? -7.956 5.578 10.906 1.00 95.19 167 CYS A C 1
ATOM 1320 O O . CYS A 1 167 ? -8.915 6.167 11.405 1.00 95.19 167 CYS A O 1
ATOM 1322 N N . ILE A 1 168 ? -8.096 4.502 10.144 1.00 95.62 168 ILE A N 1
ATOM 1323 C CA . ILE A 1 168 ? -9.364 3.826 9.908 1.00 95.62 168 ILE A CA 1
ATOM 1324 C C . ILE A 1 168 ? -9.344 2.545 10.723 1.00 95.62 168 ILE A C 1
ATOM 1326 O O . ILE A 1 168 ? -8.459 1.702 10.558 1.00 95.62 168 ILE A O 1
ATOM 1330 N N . SER A 1 169 ? -10.314 2.418 11.622 1.00 95.81 169 SER A N 1
ATOM 1331 C CA . SER A 1 169 ? -10.509 1.181 12.368 1.00 95.81 169 SER A CA 1
ATOM 1332 C C . SER A 1 169 ? -11.205 0.157 11.479 1.00 95.81 169 SER A C 1
ATOM 1334 O O . SER A 1 169 ? -12.064 0.483 10.663 1.00 95.81 169 SER A O 1
ATOM 1336 N N . THR A 1 170 ? -10.803 -1.092 11.635 1.00 95.81 170 THR A N 1
ATOM 1337 C CA . THR A 1 170 ? -11.437 -2.260 11.028 1.00 95.81 170 THR A CA 1
ATOM 1338 C C . THR A 1 170 ? -11.624 -3.287 12.134 1.00 95.81 170 THR A C 1
ATOM 1340 O O . THR A 1 170 ? -10.982 -3.182 13.178 1.00 95.81 170 THR A O 1
ATOM 1343 N N . THR A 1 171 ? -12.407 -4.337 11.907 1.00 94.00 171 THR A N 1
ATOM 1344 C CA . THR A 1 171 ? -12.511 -5.437 12.881 1.00 94.00 171 THR A CA 1
ATOM 1345 C C . THR A 1 171 ? -11.152 -6.066 13.218 1.00 94.00 171 THR A C 1
ATOM 1347 O O . THR A 1 171 ? -10.933 -6.467 14.352 1.00 94.00 171 THR A O 1
ATOM 1350 N N . HIS A 1 172 ? -10.201 -6.081 12.279 1.00 94.88 172 HIS A N 1
ATOM 1351 C CA . HIS A 1 172 ? -8.935 -6.813 12.408 1.00 94.88 172 HIS A CA 1
ATOM 1352 C C . HIS A 1 172 ? -7.751 -5.967 12.896 1.00 94.88 172 HIS A C 1
ATOM 1354 O O . HIS A 1 172 ? -6.677 -6.519 13.164 1.00 94.88 172 HIS A O 1
ATOM 1360 N N . GLY A 1 173 ? -7.901 -4.642 12.950 1.00 97.12 173 GLY A N 1
ATOM 1361 C CA . GLY A 1 173 ? -6.784 -3.737 13.196 1.00 97.12 173 GLY A CA 1
ATOM 1362 C C . GLY A 1 173 ? -7.029 -2.292 12.774 1.00 97.12 173 GLY A C 1
ATOM 1363 O O . GLY A 1 173 ? -8.145 -1.888 12.439 1.00 97.12 173 GLY A O 1
ATOM 1364 N N . LEU A 1 174 ? -5.944 -1.523 12.761 1.00 97.75 174 LEU A N 1
ATOM 1365 C CA . LEU A 1 174 ? -5.914 -0.100 12.436 1.00 97.75 174 LEU A CA 1
ATOM 1366 C C . LEU A 1 174 ? -5.158 0.131 11.125 1.00 97.75 174 LEU A C 1
ATOM 1368 O O . LEU A 1 174 ? -4.028 -0.331 10.961 1.00 97.75 174 LEU A O 1
ATOM 1372 N N . PHE A 1 175 ? -5.750 0.888 10.206 1.00 98.25 175 PHE A N 1
ATOM 1373 C CA . PHE A 1 175 ? -5.106 1.317 8.968 1.00 98.25 175 PHE A CA 1
ATOM 1374 C C . PHE A 1 175 ? -4.716 2.795 9.033 1.00 98.25 175 PHE A C 1
ATOM 1376 O O . PHE A 1 175 ? -5.572 3.656 9.214 1.00 98.25 175 PHE A O 1
ATOM 1383 N N . PHE A 1 176 ? -3.436 3.098 8.831 1.00 98.12 176 PHE A N 1
ATOM 1384 C CA . PHE A 1 176 ? -2.899 4.458 8.803 1.00 98.12 176 PHE A CA 1
ATOM 1385 C C . PHE A 1 176 ? -2.556 4.855 7.361 1.00 98.12 176 PHE A C 1
ATOM 1387 O O . PHE A 1 176 ? -1.549 4.371 6.827 1.00 98.12 176 PHE A O 1
ATOM 1394 N N . PRO A 1 177 ? -3.361 5.707 6.701 1.00 97.50 177 PRO A N 1
ATOM 1395 C CA . PRO A 1 177 ? -3.115 6.114 5.322 1.00 97.50 177 PRO A CA 1
ATOM 1396 C C . PRO A 1 177 ? -1.956 7.117 5.224 1.00 97.50 177 PRO A C 1
ATOM 1398 O O . PRO A 1 177 ? -1.673 7.874 6.152 1.00 97.50 177 PRO A O 1
ATOM 1401 N N . CYS A 1 178 ? -1.283 7.166 4.076 1.00 96.62 178 CYS A N 1
ATOM 1402 C CA . CYS A 1 178 ? -0.248 8.163 3.796 1.00 96.62 178 CYS A CA 1
ATOM 1403 C C . CYS A 1 178 ? -0.821 9.580 3.700 1.00 96.62 178 CYS A C 1
ATOM 1405 O O . CYS A 1 178 ? -0.171 10.532 4.121 1.00 96.62 178 CYS A O 1
ATOM 1407 N N . GLU A 1 179 ? -2.034 9.708 3.170 1.00 93.94 179 GLU A N 1
ATOM 1408 C CA . GLU A 1 179 ? -2.753 10.975 3.046 1.00 93.94 179 GLU A CA 1
ATOM 1409 C C . GLU A 1 179 ? -4.040 10.931 3.867 1.00 93.94 179 GLU A C 1
ATOM 1411 O O . GLU A 1 179 ? -4.644 9.873 4.034 1.00 93.94 179 GLU A O 1
ATOM 1416 N N . ARG A 1 180 ? -4.462 12.085 4.384 1.00 92.88 180 ARG A N 1
ATOM 1417 C CA . ARG A 1 180 ? -5.703 12.194 5.150 1.00 92.88 180 ARG A CA 1
ATOM 1418 C C . ARG A 1 180 ? -6.903 11.882 4.253 1.00 92.88 180 ARG A C 1
ATOM 1420 O O . ARG A 1 180 ? -7.061 12.516 3.213 1.00 92.88 180 ARG A O 1
ATOM 1427 N N . ILE A 1 181 ? -7.757 10.967 4.700 1.00 90.94 181 ILE A N 1
ATOM 1428 C CA . ILE A 1 181 ? -9.021 10.628 4.040 1.00 90.94 181 ILE A CA 1
ATOM 1429 C C . ILE A 1 181 ? -10.148 11.419 4.711 1.00 90.94 181 ILE A C 1
ATOM 1431 O O . ILE A 1 181 ? -10.152 11.589 5.932 1.00 90.94 181 ILE A O 1
ATOM 1435 N N . LEU A 1 182 ? -11.078 11.953 3.921 1.00 86.31 182 LEU A N 1
ATOM 1436 C CA . LEU A 1 182 ? -12.201 12.728 4.446 1.00 86.31 182 LEU A CA 1
ATOM 1437 C C . LEU A 1 182 ? -13.293 11.796 4.990 1.00 86.31 182 LEU A C 1
ATOM 1439 O O . LEU A 1 182 ? -13.536 10.722 4.452 1.00 86.31 182 LEU A O 1
ATOM 1443 N N . ALA A 1 183 ? -13.960 12.214 6.068 1.00 74.06 183 ALA A N 1
ATOM 1444 C CA . ALA A 1 183 ? -14.910 11.371 6.798 1.00 74.06 183 ALA A CA 1
ATOM 1445 C C . ALA A 1 183 ? -16.201 11.036 6.021 1.00 74.06 183 ALA A C 1
ATOM 1447 O O . ALA A 1 183 ? -16.962 10.178 6.457 1.00 74.06 183 ALA A O 1
ATOM 1448 N N . ASP A 1 184 ? -16.472 11.726 4.911 1.00 77.56 184 ASP A N 1
ATOM 1449 C CA . ASP A 1 184 ? -17.659 11.541 4.071 1.00 77.56 184 ASP A CA 1
ATOM 1450 C C . ASP A 1 184 ? -17.436 10.600 2.875 1.00 77.56 184 ASP A C 1
ATOM 1452 O O . ASP A 1 184 ? -18.315 10.481 2.023 1.00 77.56 184 ASP A O 1
ATOM 1456 N N . GLU A 1 185 ? -16.279 9.944 2.791 1.00 82.31 185 GLU A N 1
ATOM 1457 C CA . GLU A 1 185 ? -15.940 9.034 1.695 1.00 82.31 185 GLU A CA 1
ATOM 1458 C C . GLU A 1 185 ? -16.327 7.586 2.028 1.00 82.31 185 GLU A C 1
ATOM 1460 O O . GLU A 1 185 ? -16.173 7.129 3.163 1.00 82.31 185 GLU A O 1
ATOM 1465 N N . GLU A 1 186 ? -16.820 6.846 1.032 1.00 88.88 186 GLU A N 1
ATOM 1466 C CA . GLU A 1 186 ? -16.938 5.391 1.141 1.00 88.88 186 GLU A CA 1
ATOM 1467 C C . GLU A 1 186 ? -15.536 4.800 1.000 1.00 88.88 186 GLU A C 1
ATOM 1469 O O . GLU A 1 186 ? -14.848 5.055 0.005 1.00 88.88 186 GLU A O 1
ATOM 1474 N N . ILE A 1 187 ? -15.092 4.069 2.026 1.00 93.88 187 ILE A N 1
ATOM 1475 C CA . ILE A 1 187 ? -13.709 3.610 2.133 1.00 93.88 187 ILE A CA 1
ATOM 1476 C C . ILE A 1 187 ? -13.669 2.098 2.291 1.00 93.88 187 ILE A C 1
ATOM 1478 O O . ILE A 1 187 ? -14.233 1.534 3.230 1.00 93.88 187 ILE A O 1
ATOM 1482 N N . THR A 1 188 ? -12.909 1.460 1.412 1.00 95.81 188 THR A N 1
ATOM 1483 C CA . THR A 1 188 ? -12.529 0.055 1.524 1.00 95.81 188 THR A CA 1
ATOM 1484 C C . THR A 1 188 ? -11.023 -0.039 1.716 1.00 95.81 188 THR A C 1
ATOM 1486 O O . THR A 1 188 ? -10.253 0.572 0.976 1.00 95.81 188 THR A O 1
ATOM 1489 N N . ILE A 1 189 ? -10.575 -0.819 2.695 1.00 97.44 189 ILE A N 1
ATOM 1490 C CA . ILE A 1 189 ? -9.156 -1.057 2.949 1.00 97.44 189 ILE A CA 1
ATOM 1491 C C . ILE A 1 189 ? -8.747 -2.377 2.302 1.00 97.44 189 ILE A C 1
ATOM 1493 O O . ILE A 1 189 ? -9.286 -3.436 2.607 1.00 97.44 189 ILE A O 1
ATOM 1497 N N . LEU A 1 190 ? -7.763 -2.308 1.415 1.00 97.88 190 LEU A N 1
ATOM 1498 C CA . LEU A 1 190 ? -7.194 -3.443 0.702 1.00 97.88 190 LEU A CA 1
ATOM 1499 C C . LEU A 1 190 ? -5.822 -3.752 1.303 1.00 97.88 190 LEU A C 1
ATOM 1501 O O . LEU A 1 190 ? -4.856 -3.024 1.067 1.00 97.88 190 LEU A O 1
ATOM 1505 N N . VAL A 1 191 ? -5.719 -4.819 2.088 1.00 98.25 191 VAL A N 1
ATOM 1506 C CA . VAL A 1 191 ? -4.492 -5.195 2.805 1.00 98.25 191 VAL A CA 1
ATOM 1507 C C . VAL A 1 191 ? -3.773 -6.326 2.076 1.00 98.25 191 VAL A C 1
ATOM 1509 O O . VAL A 1 191 ? -4.383 -7.332 1.716 1.00 98.25 191 VAL A O 1
ATOM 1512 N N . ALA A 1 192 ? -2.462 -6.183 1.875 1.00 98.00 192 ALA A N 1
ATOM 1513 C CA . ALA A 1 192 ? -1.646 -7.237 1.287 1.00 98.00 192 ALA A CA 1
ATOM 1514 C C . ALA A 1 192 ? -1.566 -8.448 2.224 1.00 98.00 192 ALA A C 1
ATOM 1516 O O . ALA A 1 192 ? -1.250 -8.305 3.405 1.00 98.00 192 ALA A O 1
ATOM 1517 N N . THR A 1 193 ? -1.742 -9.657 1.693 1.00 96.88 193 THR A N 1
ATOM 1518 C CA . THR A 1 193 ? -1.515 -10.887 2.476 1.00 96.88 193 THR A CA 1
ATOM 1519 C C . THR A 1 193 ? -0.163 -11.531 2.166 1.00 96.88 193 THR A C 1
ATOM 1521 O O . THR A 1 193 ? 0.383 -12.276 2.972 1.00 96.88 193 THR A O 1
ATOM 1524 N N . ARG A 1 194 ? 0.466 -11.229 1.024 1.00 95.31 194 ARG A N 1
ATOM 1525 C CA . ARG A 1 194 ? 1.739 -11.859 0.612 1.00 95.31 194 ARG A CA 1
ATOM 1526 C C . ARG A 1 194 ? 2.987 -11.070 0.988 1.00 95.31 194 ARG A C 1
ATOM 1528 O O . ARG A 1 194 ? 4.080 -11.629 0.921 1.00 95.31 194 ARG A O 1
ATOM 1535 N N . VAL A 1 195 ? 2.839 -9.819 1.423 1.00 93.75 195 VAL A N 1
ATOM 1536 C CA . VAL A 1 195 ? 3.921 -8.967 1.941 1.00 93.75 195 VAL A CA 1
ATOM 1537 C C . VAL A 1 195 ? 3.522 -8.476 3.322 1.00 93.75 195 VAL A C 1
ATOM 1539 O O . VAL A 1 195 ? 2.426 -7.958 3.484 1.00 93.75 195 VAL A O 1
ATOM 1542 N N . ARG A 1 196 ? 4.383 -8.664 4.326 1.00 95.44 196 ARG A N 1
ATOM 1543 C CA . ARG A 1 196 ? 4.042 -8.415 5.735 1.00 95.44 196 ARG A CA 1
ATOM 1544 C C . ARG A 1 196 ? 5.208 -7.830 6.514 1.00 95.44 196 ARG A C 1
ATOM 1546 O O . ARG A 1 196 ? 6.378 -8.134 6.253 1.00 95.44 196 ARG A O 1
ATOM 1553 N N . TRP A 1 197 ? 4.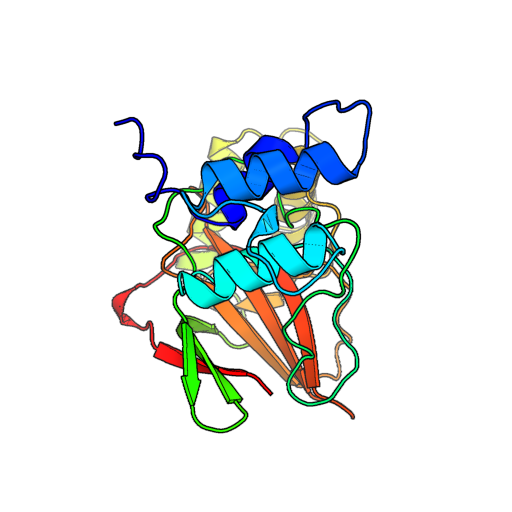871 -7.058 7.533 1.00 95.50 197 TRP A N 1
ATOM 1554 C CA . TRP A 1 197 ? 5.719 -6.832 8.696 1.00 95.50 197 TRP A CA 1
ATOM 1555 C C . TRP A 1 197 ? 5.299 -7.778 9.824 1.00 95.50 197 TRP A C 1
ATOM 1557 O O . TRP A 1 197 ? 4.303 -8.487 9.733 1.00 95.50 197 TRP A O 1
ATOM 1567 N N . ARG A 1 198 ? 6.050 -7.790 10.929 1.00 92.06 198 ARG A N 1
ATOM 1568 C CA . ARG A 1 198 ? 5.680 -8.604 12.102 1.00 92.06 198 ARG A CA 1
ATOM 1569 C C . ARG A 1 198 ? 4.372 -8.171 12.769 1.00 92.06 198 ARG A C 1
ATOM 1571 O O . ARG A 1 198 ? 3.812 -8.946 13.526 1.00 92.06 198 ARG A O 1
ATOM 1578 N N . PHE A 1 199 ? 3.935 -6.945 12.517 1.00 94.50 199 PHE A N 1
ATOM 1579 C CA . PHE A 1 199 ? 2.808 -6.303 13.189 1.00 94.50 199 PHE A CA 1
ATOM 1580 C C . PHE A 1 199 ? 1.631 -6.017 12.251 1.00 94.50 199 PHE A C 1
ATOM 1582 O O . PHE A 1 199 ? 0.684 -5.347 12.644 1.00 94.50 199 PHE A O 1
ATOM 1589 N N . GLY A 1 200 ? 1.704 -6.466 10.999 1.00 97.00 200 GLY A N 1
ATOM 1590 C CA . GLY A 1 200 ? 0.677 -6.196 10.002 1.00 97.00 200 GLY A CA 1
ATOM 1591 C C . GLY A 1 200 ? 1.245 -6.201 8.591 1.00 97.00 200 GLY A C 1
ATOM 1592 O O . GLY A 1 200 ? 2.175 -6.953 8.292 1.00 97.00 200 GLY A O 1
ATOM 1593 N N . ALA A 1 201 ? 0.707 -5.367 7.711 1.00 98.06 201 ALA A N 1
ATOM 1594 C CA . ALA A 1 201 ? 1.023 -5.400 6.288 1.00 98.06 201 ALA A CA 1
ATOM 1595 C C . ALA A 1 201 ? 0.839 -4.026 5.627 1.00 98.06 201 ALA A C 1
ATOM 1597 O O . ALA A 1 201 ? 0.141 -3.161 6.163 1.00 98.06 201 ALA A O 1
ATOM 1598 N N . PRO A 1 202 ? 1.465 -3.786 4.464 1.00 98.31 202 PRO A N 1
ATOM 1599 C CA . PRO A 1 202 ? 1.090 -2.659 3.633 1.00 98.31 202 PRO A CA 1
ATOM 1600 C C . PRO A 1 202 ? -0.342 -2.846 3.107 1.00 98.31 202 PRO A C 1
ATOM 1602 O O . PRO A 1 202 ? -0.794 -3.965 2.856 1.00 98.31 202 PRO A O 1
ATOM 1605 N N . GLY A 1 203 ? -1.047 -1.743 2.900 1.00 97.94 203 GLY A N 1
ATOM 1606 C CA . GLY A 1 203 ? -2.362 -1.748 2.274 1.00 97.94 203 GLY A CA 1
ATOM 1607 C C . GLY A 1 203 ? -2.625 -0.479 1.479 1.00 97.94 203 GLY A C 1
ATOM 1608 O O . GLY A 1 203 ? -1.785 0.421 1.410 1.00 97.94 203 GLY A O 1
ATOM 1609 N N . ILE A 1 204 ? -3.797 -0.422 0.860 1.00 97.62 204 ILE A N 1
ATOM 1610 C CA . ILE A 1 204 ? -4.314 0.729 0.126 1.00 97.62 204 ILE A CA 1
ATOM 1611 C C . ILE A 1 204 ? -5.747 0.969 0.584 1.00 97.62 204 ILE A C 1
ATOM 1613 O O . ILE A 1 204 ? -6.561 0.052 0.543 1.00 97.62 204 ILE A O 1
ATOM 1617 N N . ALA A 1 205 ? -6.068 2.196 0.977 1.00 96.81 205 ALA A N 1
ATOM 1618 C CA . ALA A 1 205 ? -7.454 2.624 1.046 1.00 96.81 205 ALA A CA 1
ATOM 1619 C C . ALA A 1 205 ? -7.919 3.003 -0.360 1.00 96.81 205 ALA A C 1
ATOM 1621 O O . ALA A 1 205 ? -7.291 3.829 -1.032 1.00 96.81 205 ALA A O 1
ATOM 1622 N N . HIS A 1 206 ? -8.999 2.366 -0.786 1.00 95.25 206 HIS A N 1
ATOM 1623 C CA . HIS A 1 206 ? -9.778 2.727 -1.953 1.00 95.25 206 HIS A CA 1
ATOM 1624 C C . HIS A 1 206 ? -10.930 3.615 -1.486 1.00 95.25 206 HIS A C 1
ATOM 1626 O O . HIS A 1 206 ? -11.778 3.168 -0.712 1.00 95.25 206 HIS A O 1
ATOM 1632 N N . CYS A 1 207 ? -10.922 4.870 -1.928 1.00 91.94 207 CYS A N 1
ATOM 1633 C CA . CYS A 1 207 ? -11.930 5.858 -1.568 1.00 91.94 207 CYS A CA 1
ATOM 1634 C C . CYS A 1 207 ? -12.752 6.235 -2.798 1.00 91.94 207 CYS A C 1
ATOM 1636 O O . CYS A 1 207 ? -12.191 6.535 -3.860 1.00 91.94 207 CYS A O 1
ATOM 1638 N N . TYR A 1 208 ? -14.073 6.288 -2.634 1.00 85.81 208 TYR A N 1
ATOM 1639 C CA . TYR A 1 208 ? -14.983 6.786 -3.658 1.00 85.81 208 TYR A CA 1
ATOM 1640 C C . TYR A 1 208 ? -15.729 8.029 -3.170 1.00 85.81 208 TYR A C 1
ATOM 1642 O O . TYR A 1 208 ? -16.403 8.017 -2.140 1.00 85.81 208 TYR A O 1
ATOM 1650 N N . ARG A 1 209 ? -15.623 9.112 -3.947 1.00 75.44 209 ARG A N 1
ATOM 1651 C CA . ARG A 1 209 ? -16.422 10.331 -3.754 1.00 75.44 209 ARG A CA 1
ATOM 1652 C C . ARG A 1 209 ? -16.928 10.878 -5.083 1.00 75.44 209 ARG A C 1
ATOM 1654 O O . ARG A 1 209 ? -18.072 10.662 -5.454 1.00 75.44 209 ARG A O 1
ATOM 1661 N N . ASN A 1 210 ? -16.042 11.555 -5.816 1.00 77.31 210 ASN A N 1
ATOM 1662 C CA . ASN A 1 210 ? -16.287 12.069 -7.174 1.00 77.31 210 ASN A CA 1
ATOM 1663 C C . ASN A 1 210 ? -15.429 11.351 -8.227 1.00 77.31 210 ASN A C 1
ATOM 1665 O O . ASN A 1 210 ? -15.726 11.370 -9.419 1.00 77.31 210 ASN A O 1
ATOM 1669 N N . ALA A 1 211 ? -14.326 10.763 -7.775 1.00 82.38 211 ALA A N 1
ATOM 1670 C CA . ALA A 1 211 ? -13.364 10.000 -8.542 1.00 82.38 211 ALA A CA 1
ATOM 1671 C C . ALA A 1 211 ? -12.746 8.971 -7.591 1.00 82.38 211 ALA A C 1
ATOM 1673 O O . ALA A 1 211 ? -12.591 9.264 -6.407 1.00 82.38 211 ALA A O 1
ATOM 1674 N N . GLU A 1 212 ? -12.400 7.793 -8.104 1.00 87.44 212 GLU A N 1
ATOM 1675 C CA . GLU A 1 212 ? -11.640 6.807 -7.335 1.00 87.44 212 GLU A CA 1
ATOM 1676 C C . GLU A 1 212 ? -10.269 7.357 -6.953 1.00 87.44 212 GLU A C 1
ATOM 1678 O O . GLU A 1 212 ? -9.555 7.898 -7.806 1.00 87.44 212 GLU A O 1
ATOM 1683 N N . LEU A 1 213 ? -9.915 7.199 -5.681 1.00 91.25 213 LEU A N 1
ATOM 1684 C CA . LEU A 1 213 ? -8.628 7.576 -5.114 1.00 91.25 213 LEU A CA 1
ATOM 1685 C C . LEU A 1 213 ? -8.027 6.379 -4.377 1.00 91.25 213 LEU A C 1
ATOM 1687 O O . LEU A 1 213 ? -8.735 5.615 -3.723 1.00 91.25 213 LEU A O 1
ATOM 1691 N N . TYR A 1 214 ? -6.705 6.244 -4.469 1.00 94.81 214 TYR A N 1
ATOM 1692 C CA . TYR A 1 214 ? -5.962 5.152 -3.848 1.00 94.81 214 TYR A CA 1
ATOM 1693 C C . TYR A 1 214 ? -4.836 5.709 -2.983 1.00 94.81 214 TYR A C 1
ATOM 1695 O O . TYR A 1 214 ? -3.796 6.130 -3.496 1.00 94.81 214 TYR A O 1
ATOM 1703 N N . THR A 1 215 ? -4.997 5.671 -1.663 1.00 95.62 215 THR A N 1
ATOM 1704 C CA . THR A 1 215 ? -3.939 6.098 -0.739 1.00 95.62 215 THR A CA 1
ATOM 1705 C C . THR A 1 215 ? -3.296 4.878 -0.081 1.00 95.62 215 THR A C 1
ATOM 1707 O O . THR A 1 215 ? -3.993 4.053 0.512 1.00 95.62 215 THR A O 1
ATOM 1710 N N . PRO A 1 216 ? -1.975 4.675 -0.230 1.00 97.75 216 PRO A N 1
ATOM 1711 C CA . PRO A 1 216 ? -1.301 3.575 0.439 1.00 97.75 216 PRO A CA 1
ATOM 1712 C C . PRO A 1 216 ? -1.224 3.855 1.937 1.00 97.75 216 PRO A C 1
ATOM 1714 O O . PRO A 1 216 ? -1.305 5.001 2.370 1.00 97.75 216 PRO A O 1
ATOM 1717 N N . GLY A 1 217 ? -1.028 2.821 2.738 1.00 98.19 217 GLY A N 1
ATOM 1718 C CA . GLY A 1 217 ? -0.942 2.976 4.179 1.00 98.19 217 GLY A CA 1
ATOM 1719 C C . GLY A 1 217 ? -0.435 1.733 4.881 1.00 98.19 217 GLY A C 1
ATOM 1720 O O . GLY A 1 217 ? -0.228 0.678 4.275 1.00 98.19 217 GLY A O 1
ATOM 1721 N N . VAL A 1 218 ? -0.202 1.887 6.176 1.00 98.50 218 VAL A N 1
ATOM 1722 C CA . VAL A 1 218 ? 0.270 0.820 7.053 1.00 98.50 218 VAL A CA 1
ATOM 1723 C C . VAL A 1 218 ? -0.924 0.249 7.799 1.00 98.50 218 VAL A C 1
ATOM 1725 O O . VAL A 1 218 ? -1.583 0.964 8.550 1.00 98.50 218 VAL A O 1
ATOM 1728 N N . PHE A 1 219 ? -1.192 -1.039 7.611 1.00 98.38 219 PHE A N 1
ATOM 1729 C CA . PHE A 1 219 ? -2.140 -1.776 8.433 1.00 98.38 219 PHE A CA 1
ATOM 1730 C C . PHE A 1 219 ? -1.404 -2.421 9.608 1.00 98.38 219 PHE A C 1
ATOM 1732 O O . PHE A 1 219 ? -0.420 -3.137 9.403 1.00 98.38 219 PHE A O 1
ATOM 1739 N N . ILE A 1 220 ? -1.886 -2.175 10.824 1.00 97.62 220 ILE A N 1
ATOM 1740 C CA . ILE A 1 220 ? -1.454 -2.841 12.052 1.00 97.62 220 ILE A CA 1
ATOM 1741 C C . ILE A 1 220 ? -2.600 -3.731 12.502 1.00 97.62 220 ILE A C 1
ATOM 1743 O O . ILE A 1 220 ? -3.667 -3.231 12.852 1.00 97.62 220 ILE A O 1
ATOM 1747 N N . GLY A 1 221 ? -2.383 -5.038 12.503 1.00 96.88 221 GLY A N 1
ATOM 1748 C CA . GLY A 1 221 ? -3.439 -5.982 12.826 1.00 96.88 221 GLY A CA 1
ATOM 1749 C C . GLY A 1 221 ? -3.168 -7.380 12.308 1.00 96.88 221 GLY A C 1
ATOM 1750 O O . GLY A 1 221 ? -2.110 -7.679 11.739 1.00 96.88 221 GLY A O 1
ATOM 1751 N N . ARG A 1 222 ? -4.165 -8.238 12.500 1.00 94.88 222 ARG A N 1
ATOM 1752 C CA . ARG A 1 222 ? -4.116 -9.639 12.085 1.00 94.88 222 ARG A CA 1
ATOM 1753 C C . ARG A 1 222 ? -4.325 -9.747 10.578 1.00 94.88 222 ARG A C 1
ATOM 1755 O O . ARG A 1 222 ? -5.193 -9.087 10.018 1.00 94.88 222 ARG A O 1
ATOM 1762 N N . ILE A 1 223 ? -3.524 -10.593 9.938 1.00 94.50 223 ILE A N 1
ATOM 1763 C CA . ILE A 1 223 ? -3.622 -10.889 8.506 1.00 94.50 223 ILE A CA 1
ATOM 1764 C C . ILE A 1 223 ? -4.125 -12.318 8.360 1.00 94.50 223 ILE A C 1
ATOM 1766 O O . ILE A 1 223 ? -3.447 -13.241 8.819 1.00 94.50 223 ILE A O 1
ATOM 1770 N N . ASP A 1 224 ? -5.280 -12.488 7.723 1.00 92.19 224 ASP A N 1
ATOM 1771 C CA . ASP A 1 224 ? -5.827 -13.800 7.392 1.00 92.19 224 ASP A CA 1
ATOM 1772 C C . ASP A 1 224 ? -5.692 -14.068 5.887 1.00 92.19 224 ASP A C 1
ATOM 1774 O O . ASP A 1 224 ? -6.285 -13.396 5.045 1.00 92.19 224 ASP A O 1
ATOM 1778 N N . ASP A 1 225 ? -4.883 -15.068 5.547 1.00 89.50 225 ASP A N 1
ATOM 1779 C CA . ASP A 1 225 ? -4.651 -15.469 4.161 1.00 89.50 225 ASP A CA 1
ATOM 1780 C C . ASP A 1 225 ? -5.833 -16.268 3.589 1.00 89.50 225 ASP A C 1
ATOM 1782 O O . ASP A 1 225 ? -5.978 -16.365 2.372 1.00 89.50 225 ASP A O 1
ATOM 1786 N N . ALA A 1 226 ? -6.678 -16.856 4.445 1.00 91.56 226 ALA A N 1
ATOM 1787 C CA . ALA A 1 226 ? -7.799 -17.693 4.019 1.00 91.56 226 ALA A CA 1
ATOM 1788 C C . ALA A 1 226 ? -8.926 -16.881 3.365 1.00 91.56 226 ALA A C 1
ATOM 1790 O O . ALA A 1 226 ? -9.696 -17.428 2.576 1.00 91.56 226 ALA A O 1
ATOM 1791 N N . VAL A 1 227 ? -9.002 -15.583 3.668 1.00 92.94 227 VAL A N 1
ATOM 1792 C CA . VAL A 1 227 ? -9.987 -14.645 3.103 1.00 92.94 227 VAL A CA 1
ATOM 1793 C C . VAL A 1 227 ? -9.435 -13.842 1.921 1.00 92.94 227 VAL A C 1
ATOM 1795 O O . VAL A 1 227 ? -10.103 -12.939 1.418 1.00 92.94 227 VAL A O 1
ATOM 1798 N N . ALA A 1 228 ? -8.211 -14.141 1.479 1.00 94.56 228 ALA A N 1
ATOM 1799 C CA . ALA A 1 228 ? -7.551 -13.393 0.423 1.00 94.56 228 ALA A CA 1
ATOM 1800 C C . ALA A 1 228 ? -8.265 -13.585 -0.928 1.00 94.56 228 ALA A C 1
ATOM 1802 O O . ALA A 1 228 ? -8.544 -14.706 -1.354 1.00 94.56 228 ALA A O 1
ATOM 1803 N N . THR A 1 229 ? -8.523 -12.482 -1.626 1.00 97.25 229 THR A N 1
ATOM 1804 C CA . THR A 1 229 ? -9.242 -12.453 -2.907 1.00 97.25 229 THR A CA 1
ATOM 1805 C C . THR A 1 229 ? -8.497 -11.618 -3.951 1.00 97.25 229 THR A C 1
ATOM 1807 O O . THR A 1 229 ? -7.483 -10.983 -3.649 1.00 97.25 229 THR A O 1
ATOM 1810 N N . SER A 1 230 ? -8.985 -11.632 -5.188 1.00 97.06 230 SER A N 1
ATOM 1811 C CA . SER A 1 230 ? -8.529 -10.750 -6.262 1.00 97.06 230 SER A CA 1
ATOM 1812 C C . SER A 1 230 ? -9.420 -9.516 -6.326 1.00 97.06 230 SER A C 1
ATOM 1814 O O . SER A 1 230 ? -10.645 -9.625 -6.390 1.00 97.06 230 SER A O 1
ATOM 1816 N N . VAL A 1 231 ? -8.807 -8.334 -6.309 1.00 96.44 231 VAL A N 1
ATOM 1817 C CA . VAL A 1 231 ? -9.509 -7.047 -6.295 1.00 96.44 231 VAL A CA 1
ATOM 1818 C C . VAL A 1 231 ? -9.174 -6.273 -7.555 1.00 96.44 231 VAL A C 1
ATOM 1820 O O . VAL A 1 231 ? -8.007 -6.094 -7.897 1.00 96.44 231 VAL A O 1
ATOM 1823 N N . LYS A 1 232 ? -10.216 -5.805 -8.238 1.00 94.88 232 LYS A N 1
ATOM 1824 C CA . LYS A 1 232 ? -10.100 -4.964 -9.424 1.00 94.88 232 LYS A CA 1
ATOM 1825 C C . LYS A 1 232 ? -9.656 -3.550 -9.038 1.00 94.88 232 LYS A C 1
ATOM 1827 O O . LYS A 1 232 ? -10.240 -2.957 -8.139 1.00 94.88 232 LYS A O 1
ATOM 1832 N N . MET A 1 233 ? -8.682 -3.014 -9.766 1.00 92.19 233 MET A N 1
ATOM 1833 C CA . MET A 1 233 ? -8.192 -1.640 -9.666 1.00 92.19 233 MET A CA 1
ATOM 1834 C C . MET A 1 233 ? -8.605 -0.858 -10.921 1.00 92.19 233 MET A C 1
ATOM 1836 O O . MET A 1 233 ? -8.461 -1.362 -12.043 1.00 92.19 233 MET A O 1
ATOM 1840 N N . SER A 1 234 ? -9.096 0.366 -10.737 1.00 80.00 234 SER A N 1
ATOM 1841 C CA . SER A 1 234 ? -9.645 1.233 -11.798 1.00 80.00 234 SER A CA 1
ATOM 1842 C C . SER A 1 234 ? -9.045 2.642 -11.849 1.00 80.00 234 SER A C 1
ATOM 1844 O O . SER A 1 234 ? -8.023 2.923 -11.177 1.00 80.00 234 SER A O 1
#

Secondary structure (DSSP, 8-state):
----TTS--HHHHHHHHTT---SSSHHHHHHHHHHH-SS-GGGSS-S-HHHHHHHHHHHHTB-GGGGBSSPBP-STT-TTSBPSS---BSS-S--EES--BEEEETTEEEEEEEEEEES-PPPHHHHHHHHHHHHHTT-TTSS--SSHHHHHHHHHHHHT--S-S--EEETTEEEEESSPPPTTSEEEEEEESSEEBTTEEEEEEEEESSSEEEEEEEEEE---GGG-EEEEE-

Radius of gyration: 17.48 Å; chains: 1; bounding box: 44×31×52 Å

Foldseek 3Di:
DPDPLAQDALLQLLLVLQPDDDPDPLVSLQSSLSSNDPDHLVPAPDPQSQVSSCVSCVVSQANQLLQFLAQADPDPQGRSPHDRDDRHHQFSDHKDFRHFGWDDDDSWIKTFLWDKWFQDAAAPQQVVLLVVVLVVVVQVPPDDPVDSLQSSVSVRVVRPRQADSPWGDTNFFIKTWRYDDDPPWGWMKIFHQRMADPQGGKIWIFTDDPDTHTTITTTGGDHDSVNIGMDIDD

Sequence (234 aa):
MTSGYQGRSALQVMSNMDRRIQRHREDHFYAMIGAISTARASSCETSDPCEAFMLVCERKGDYSFIYSAAKRDSTQFRRWRPVSGDLPPILPWHCSGEGQPGHGESEFLYLDQMMVLENHSLDREGEEFVEEWLDSNKIRGVGSLESLQDSAHAALQFMGFKGSPDCISTTHGLFFPCERILADEEITILVATRVRWRFGAPGIAHCYRNAELYTPGVFIGRIDDAVATSVKMS

pLDDT: mean 89.29, std 11.69, range [35.31, 98.5]